Protein 7QV8 (pdb70)

Solvent-accessible surface area: 10923 Å² total; per-residue (Å²): 196,88,59,52,0,16,0,4,0,203,90,2,16,169,53,23,55,34,4,3,48,3,7,10,3,2,9,1,30,6,79,121,139,0,5,9,24,52,3,0,3,0,0,0,0,0,0,25,0,52,92,110,102,22,0,22,96,8,38,0,0,0,1,1,3,52,16,47,19,116,33,114,52,0,51,33,0,0,74,94,44,68,48,73,50,122,74,2,29,47,51,0,7,17,1,161,3,91,54,8,45,66,0,83,57,1,15,114,17,0,29,2,5,11,61,50,88,190,12,6,1,0,0,0,0,0,2,31,27,1,3,119,42,33,158,86,38,209,82,147,32,79,66,35,129,92,59,13,25,101,3,38,144,37,0,41,89,17,0,116,118,48,29,1,0,0,0,1,0,22,47,141,102,64,39,117,1,22,7,114,97,21,221,48,117,52,17,26,1,56,52,118,156,105,80,8,68,2,1,36,91,123,52,0,1,4,40,95,109,105,44,107,22,65,0,40,25,17,55,51,127,105,29,68,1,118,106,134,31,64,146

InterPro domains:
  IPR003593 AAA+ ATPase domain [SM00382] (155-343)
  IPR010995 DNA repair Rad51/transcription factor NusA, alpha-helical [SSF47794] (57-121)
  IPR011941 DNA recombination/repair protein Rad51 [TIGR02239] (61-376)
  IPR013632 Rad51-like, C-terminal [PF08423] (132-374)
  IPR016467 DNA recombination and repair protein, RecA-like [PIRSF005856] (59-375)
  IPR020587 DNA recombination and repair protein RecA, monomer-monomer interface [PS50163] (313-376)
  IPR020588 DNA recombination and repair protein RecA-like, ATP-binding domain [PS50162] (134-305)
  IPR027417 P-loop containing nucleoside triphosphate hydrolase [G3DSA:3.40.50.300] (133-376)
  IPR027417 P-loop containing nucleoside triphosphate hydrolase [SSF52540] (137-372)

Organism: Leishmania infantum (NCBI:txid5671)

Nearest PDB structures (foldseek):
  7qv8-assembly1_D  TM=1.045E+00  e=4.009E-03  Leishmania infantum
  7qv8-assembly1_A  TM=1.005E+00  e=4.933E-48  Leishmania infantum
  8uvw-assembly1_B  TM=9.446E-01  e=2.064E-32  Homo sapiens
  5nwl-assembly2_H  TM=9.364E-01  e=1.420E-32  Homo sapiens
  5nwl-assembly2_N  TM=9.372E-01  e=1.939E-32  Homo sapiens

Radius of gyration: 16.7 Å; Cα contacts (8 Å, |Δi|>4): 563; chains: 2; bounding box: 35×45×41 Å

Foldseek 3Di:
DKAAQDLAAPQQCVQVVLHFIFLAEEEEEEAPLLCLVLSVLLSQQSCCPDSVSSHVVAHEEEEAQPPPDDLVLNQLLCVVVVHDSVVSSVRYHYDHDQAQQVVVCVLVVVLVCCVVGPHAEYEAPELQSHQQADNVRPGGHPPSVVVSVVVVVSVSVSRNPSRHGYYHYDHNVYWYKYWADDPPQWIWIPTVVRIAIWHQDSSTIYHD/DWAFDPDADPVGHGDIGRVVVVD

Structure (mmCIF, N/CA/C/O backbone):
data_7QV8
#
_entry.id   7QV8
#
_cell.length_a   61.004
_cell.length_b   61.004
_cell.length_c   119.224
_cell.angle_alpha   90.000
_cell.angle_beta   90.000
_cell.angle_gamma   90.000
#
_symmetry.space_group_name_H-M   'P 41 21 2'
#
loop_
_entity.id
_entity.type
_entity.pdbx_description
1 polymer 'DNA repair protein RAD51 homolog'
2 polymer DNA_repair_protein_BRCA2_-_putative
3 non-polymer 'MAGNESIUM ION'
4 non-polymer "ADENOSINE-5'-DIPHOSPHATE"
5 water water
#
loop_
_atom_site.group_PDB
_atom_site.id
_atom_site.type_symbol
_atom_site.label_atom_id
_atom_site.label_alt_id
_atom_site.label_comp_id
_atom_site.label_asym_id
_atom_site.label_entity_id
_atom_site.label_seq_id
_atom_site.pdbx_PDB_ins_code
_atom_site.Cartn_x
_atom_site.Cartn_y
_atom_site.Cartn_z
_atom_site.occupancy
_atom_site.B_iso_or_equiv
_atom_site.auth_seq_id
_atom_site.auth_comp_id
_atom_site.auth_asym_id
_atom_site.auth_atom_id
_atom_site.pdbx_PDB_model_num
ATOM 1 N N . GLU A 1 3 ? 7.12637 17.93984 -2.52442 1.000 84.01135 134 GLU A N 1
ATOM 2 C CA . GLU A 1 3 ? 5.95609 18.82045 -2.26033 1.000 84.68879 134 GLU A CA 1
ATOM 3 C C . GLU A 1 3 ? 4.78723 18.37317 -3.14237 1.000 82.64358 134 GLU A C 1
ATOM 4 O O . GLU A 1 3 ? 3.63912 18.73578 -2.82734 1.000 83.24317 134 GLU A O 1
ATOM 10 N N . ILE A 1 4 ? 5.07546 17.63437 -4.21645 1.000 82.95000 135 ILE A N 1
ATOM 11 C CA . ILE A 1 4 ? 4.00260 17.18013 -5.15049 1.000 77.05642 135 ILE A CA 1
ATOM 12 C C . ILE A 1 4 ? 3.64106 15.73298 -4.80664 1.000 77.42536 135 ILE A C 1
ATOM 13 O O . ILE A 1 4 ? 4.53733 14.87127 -4.86873 1.000 75.86240 135 ILE A O 1
ATOM 18 N N . ILE A 1 5 ? 2.37714 15.48855 -4.45266 1.000 75.64325 136 ILE A N 1
ATOM 19 C CA . ILE A 1 5 ? 1.92457 14.11337 -4.08680 1.000 75.26968 136 ILE A CA 1
ATOM 20 C C . ILE A 1 5 ? 0.83270 13.68412 -5.07084 1.000 75.99335 136 ILE A C 1
ATOM 21 O O . ILE A 1 5 ? 0.18442 14.57398 -5.65675 1.000 77.03725 136 ILE A O 1
ATOM 26 N N . MET A 1 6 ? 0.64811 12.37308 -5.24798 1.000 77.21072 137 MET A N 1
ATOM 27 C CA . MET A 1 6 ? -0.35973 11.85986 -6.21303 1.000 72.24889 137 MET A CA 1
ATOM 28 C C . MET A 1 6 ? -1.55655 11.29841 -5.44108 1.000 67.80459 137 MET A C 1
ATOM 29 O O . MET A 1 6 ? -1.37224 10.31539 -4.69918 1.000 68.69665 137 MET A O 1
ATOM 34 N N . VAL A 1 7 ? -2.73374 11.90406 -5.61602 1.000 64.75142 138 VAL A N 1
ATOM 35 C CA . VAL A 1 7 ? -3.96160 11.44960 -4.89707 1.000 57.42622 138 VAL A CA 1
ATOM 36 C C . VAL A 1 7 ? -4.60224 10.31048 -5.69218 1.000 63.89476 138 VAL A C 1
ATOM 37 O O . VAL A 1 7 ? -5.00832 10.55247 -6.84516 1.000 63.31158 138 VAL A O 1
ATOM 41 N N . THR A 1 8 ? -4.68887 9.12039 -5.09230 1.000 59.28404 139 THR A N 1
ATOM 42 C CA . THR A 1 8 ? -5.30050 7.95227 -5.77642 1.000 63.61345 139 THR A CA 1
ATOM 43 C C . THR A 1 8 ? -6.67962 8.34189 -6.31138 1.000 68.47424 139 THR A C 1
ATOM 44 O O . THR A 1 8 ? -7.39186 9.08960 -5.61630 1.000 58.20164 139 THR A O 1
ATOM 48 N N . THR A 1 9 ? -7.03347 7.85290 -7.50143 1.000 56.96571 140 THR A N 1
ATOM 49 C CA . THR A 1 9 ? -8.37556 8.13054 -8.07040 1.000 55.92489 140 THR A CA 1
ATOM 50 C C . THR A 1 9 ? -9.34021 7.00920 -7.68651 1.000 64.22409 140 THR A C 1
ATOM 51 O O . THR A 1 9 ? -10.53224 7.12186 -8.02450 1.000 60.72883 140 THR A O 1
ATOM 55 N N . GLY A 1 10 ? -8.85088 5.98428 -6.98961 1.000 67.92912 141 GLY A N 1
ATOM 56 C CA . GLY A 1 10 ? -9.70553 4.84597 -6.60773 1.000 72.30375 141 GLY A CA 1
ATOM 57 C C . GLY A 1 10 ? -9.56317 3.70112 -7.59084 1.000 78.36010 141 GLY A C 1
ATOM 58 O O . GLY A 1 10 ? -10.12283 2.62291 -7.32495 1.000 81.79655 141 GLY A O 1
ATOM 59 N N . SER A 1 11 ? -8.85224 3.93845 -8.69882 1.000 76.07951 142 SER A N 1
ATOM 60 C CA . SER A 1 11 ? -8.62592 2.88963 -9.72593 1.000 82.46481 142 SER A CA 1
ATOM 61 C C . SER A 1 11 ? -7.12387 2.74312 -9.97894 1.000 81.75710 142 SER A C 1
ATOM 62 O O . SER A 1 11 ? -6.49818 3.73136 -10.40784 1.000 81.86745 142 SER A O 1
ATOM 65 N N . ARG A 1 12 ? -6.57450 1.55427 -9.72606 1.000 83.00748 143 ARG A N 1
ATOM 66 C CA . ARG A 1 12 ? -5.11543 1.32874 -9.89809 1.000 84.97838 143 ARG A CA 1
ATOM 67 C C . ARG A 1 12 ? -4.72452 1.63201 -11.34606 1.000 81.91610 143 ARG A C 1
ATOM 68 O O . ARG A 1 12 ? -3.71174 2.32635 -11.54799 1.000 81.81735 143 ARG A O 1
ATOM 76 N N . GLU A 1 13 ? -5.49336 1.12287 -12.30911 1.000 82.88566 144 GLU A N 1
ATOM 77 C CA . GLU A 1 13 ? -5.16143 1.32612 -13.74209 1.000 80.35910 144 GLU A CA 1
ATOM 78 C C . GLU A 1 13 ? -5.08690 2.82617 -14.02894 1.000 77.84199 144 GLU A C 1
ATOM 79 O O . GLU A 1 13 ? -4.08204 3.26755 -14.61689 1.000 74.88484 144 GLU A O 1
ATOM 85 N N . VAL A 1 14 ? -6.11313 3.57581 -13.61786 1.000 77.36788 145 VAL A N 1
ATOM 86 C CA . VAL A 1 14 ? -6.16059 5.03982 -13.90171 1.000 76.33445 145 VAL A CA 1
ATOM 87 C C . VAL A 1 14 ? -4.93480 5.69914 -13.26265 1.000 76.35041 145 VAL A C 1
ATOM 88 O O . VAL A 1 14 ? -4.26505 6.48442 -13.95357 1.000 77.28091 145 VAL A O 1
ATOM 92 N N . ASP A 1 15 ? -4.65370 5.37210 -11.99968 1.000 77.85809 146 ASP A N 1
ATOM 93 C CA . ASP A 1 15 ? -3.48988 5.96840 -11.29362 1.000 79.61382 146 ASP A CA 1
ATOM 94 C C . ASP A 1 15 ? -2.21277 5.60087 -12.05366 1.000 78.33918 146 ASP A C 1
ATOM 95 O O . ASP A 1 15 ? -1.34704 6.48116 -12.20757 1.000 81.36141 146 ASP A O 1
ATOM 100 N N . LYS A 1 16 ? -2.11238 4.35395 -12.51678 1.000 74.91631 147 LYS A N 1
ATOM 101 C CA . LYS A 1 16 ? -0.92024 3.90240 -13.27583 1.000 80.78285 147 LYS A CA 1
ATOM 102 C C . LYS A 1 16 ? -0.75452 4.79058 -14.51174 1.000 78.29740 147 LYS A C 1
ATOM 103 O O . LYS A 1 16 ? 0.37334 5.25796 -14.75569 1.000 75.71367 147 LYS A O 1
ATOM 109 N N . LEU A 1 17 ? -1.84459 5.01931 -15.24872 1.000 71.56886 148 LEU A N 1
ATOM 110 C CA . LEU A 1 17 ? -1.79487 5.91045 -16.43763 1.000 74.94510 148 LEU A CA 1
ATOM 111 C C . LEU A 1 17 ? -1.43731 7.32551 -15.98148 1.000 75.48451 148 LEU A C 1
ATOM 112 O O . LEU A 1 17 ? -0.69453 8.00582 -16.71042 1.000 76.58011 148 LEU A O 1
ATOM 117 N N . LEU A 1 18 ? -1.93844 7.73824 -14.81344 1.000 78.96597 149 LEU A N 1
ATOM 118 C CA . LEU A 1 18 ? -1.69887 9.12126 -14.31930 1.000 80.02940 149 LEU A CA 1
ATOM 119 C C . LEU A 1 18 ? -0.43188 9.15457 -13.46130 1.000 79.98586 149 LEU A C 1
ATOM 120 O O . LEU A 1 18 ? -0.19821 10.18158 -12.79420 1.000 81.17197 149 LEU A O 1
ATOM 125 N N . GLY A 1 19 ? 0.35146 8.07182 -13.47541 1.000 78.81353 150 GLY A N 1
ATOM 126 C CA . GLY A 1 19 ? 1.59647 8.01713 -12.68742 1.000 78.96593 150 GLY A CA 1
ATOM 127 C C . GLY A 1 19 ? 1.33840 8.24890 -11.21039 1.000 78.35067 150 GLY A C 1
ATOM 128 O O . GLY A 1 19 ? 2.03214 9.10006 -10.62031 1.000 73.33252 150 GLY A O 1
ATOM 129 N N . GLY A 1 20 ? 0.37663 7.52354 -10.63247 1.000 74.18284 151 GLY A N 1
ATOM 130 C CA . GLY A 1 20 ? 0.07659 7.65030 -9.19345 1.000 76.26088 151 GLY A CA 1
ATOM 131 C C . GLY A 1 20 ? -1.29560 8.25285 -8.94739 1.000 77.32184 151 GLY A C 1
ATOM 132 O O . GLY A 1 20 ? -1.92348 7.88155 -7.93743 1.000 71.74522 151 GLY A O 1
ATOM 133 N N . GLY A 1 21 ? -1.74488 9.14880 -9.83030 1.000 70.88821 152 GLY A N 1
ATOM 134 C CA . GLY A 1 21 ? -3.09206 9.73436 -9.69624 1.000 71.88360 152 GLY A CA 1
ATOM 135 C C . GLY A 1 21 ? -3.10453 11.22039 -10.00109 1.000 68.17731 152 GLY A C 1
ATOM 136 O O . GLY A 1 21 ? -2.40866 11.63470 -10.94605 1.000 75.94485 152 GLY A O 1
ATOM 137 N N . ILE A 1 22 ? -3.87977 11.99207 -9.23401 1.000 66.73699 153 ILE A N 1
ATOM 138 C CA . ILE A 1 22 ? -3.97123 13.46506 -9.45786 1.000 62.22584 153 ILE A CA 1
ATOM 139 C C . ILE A 1 22 ? -2.80244 14.13935 -8.73580 1.000 70.17310 153 ILE A C 1
ATOM 140 O O . ILE A 1 22 ? -2.66638 13.93527 -7.51582 1.000 70.42405 153 ILE A O 1
ATOM 145 N N . GLU A 1 23 ? -1.99569 14.90968 -9.46972 1.000 68.28618 154 GLU A N 1
ATOM 146 C CA . GLU A 1 23 ? -0.81290 15.58099 -8.86965 1.000 74.87063 154 GLU A CA 1
ATOM 147 C C . GLU A 1 23 ? -1.26229 16.82377 -8.09753 1.000 74.82439 154 GLU A C 1
ATOM 148 O O . GLU A 1 23 ? -2.27448 17.43149 -8.49246 1.000 75.12204 154 GLU A O 1
ATOM 154 N N . THR A 1 24 ? -0.53240 17.17889 -7.03649 1.000 66.58053 155 THR A N 1
ATOM 155 C CA . THR A 1 24 ? -0.86478 18.38871 -6.24037 1.000 67.86046 155 THR A CA 1
ATOM 156 C C . THR A 1 24 ? -0.02715 19.56702 -6.73825 1.000 66.15978 155 THR A C 1
ATOM 157 O O . THR A 1 24 ? 0.97493 19.31941 -7.43328 1.000 64.10924 155 THR A O 1
ATOM 161 N N . GLY A 1 25 ? -0.43053 20.79586 -6.40313 1.000 61.29647 156 GLY A N 1
ATOM 162 C CA . GLY A 1 25 ? 0.33509 21.99114 -6.80501 1.000 65.08606 156 GLY A CA 1
ATOM 163 C C . GLY A 1 25 ? 0.07197 22.37321 -8.24897 1.000 67.04189 156 GLY A C 1
ATOM 164 O O . GLY A 1 25 ? 0.70367 23.33345 -8.72687 1.000 65.40046 156 GLY A O 1
ATOM 165 N N . SER A 1 26 ? -0.83080 21.65199 -8.91904 1.000 63.22870 157 SER A N 1
ATOM 166 C CA . SER A 1 26 ? -1.12989 21.92304 -10.34901 1.000 70.42607 157 SER A CA 1
ATOM 167 C C . SER A 1 26 ? -2.63285 21.78760 -10.60502 1.000 65.41397 157 SER A C 1
ATOM 168 O O . SER A 1 26 ? -3.33467 21.24229 -9.73408 1.000 67.79738 157 SER A O 1
ATOM 171 N N . ILE A 1 27 ? -3.09599 22.26257 -11.76398 1.000 73.16407 158 ILE A N 1
ATOM 172 C CA . ILE A 1 27 ? -4.54197 22.16915 -12.11998 1.000 65.23885 158 ILE A CA 1
ATOM 173 C C . ILE A 1 27 ? -4.74760 21.00218 -13.08910 1.000 65.70716 158 ILE A C 1
ATOM 174 O O . ILE A 1 27 ? -4.10460 21.00049 -14.15510 1.000 75.68636 158 ILE A O 1
ATOM 179 N N . THR A 1 28 ? -5.60930 20.05088 -12.72120 1.000 59.47667 159 THR A N 1
ATOM 180 C CA . THR A 1 28 ? -5.92394 18.90487 -13.61131 1.000 65.86819 159 THR A CA 1
ATOM 181 C C . THR A 1 28 ? -7.33101 19.10848 -14.17829 1.000 67.18563 159 THR A C 1
ATOM 182 O O . THR A 1 28 ? -8.28900 19.09410 -13.38529 1.000 59.70916 159 THR A O 1
ATOM 186 N N . GLU A 1 29 ? -7.44407 19.29858 -15.49527 1.000 66.62575 160 GLU A N 1
ATOM 187 C CA . GLU A 1 29 ? -8.76616 19.57723 -16.11324 1.000 64.24086 160 GLU A CA 1
ATOM 188 C C . GLU A 1 29 ? -9.37875 18.27109 -16.62137 1.000 67.56130 160 GLU A C 1
ATOM 189 O O . GLU A 1 29 ? -8.72553 17.58837 -17.42944 1.000 71.77991 160 GLU A O 1
ATOM 195 N N . LEU A 1 30 ? -10.58364 17.94266 -16.15241 1.000 61.70276 161 LEU A N 1
ATOM 196 C CA . LEU A 1 30 ? -11.28526 16.72749 -16.63753 1.000 64.40439 161 LEU A CA 1
ATOM 197 C C . LEU A 1 30 ? -12.26039 17.14030 -17.74049 1.000 74.94657 161 LEU A C 1
ATOM 198 O O . LEU A 1 30 ? -13.19063 17.91197 -17.44741 1.000 71.57257 161 LEU A O 1
ATOM 203 N N . PHE A 1 31 ? -12.04024 16.64249 -18.95754 1.000 66.04296 162 PHE A N 1
ATOM 204 C CA . PHE A 1 31 ? -12.94734 16.95832 -20.08650 1.000 70.60905 162 PHE A CA 1
ATOM 205 C C . PHE A 1 31 ? -13.77495 15.71209 -20.40663 1.000 69.85541 162 PHE A C 1
ATOM 206 O O . PHE A 1 31 ? -13.19560 14.61928 -20.51974 1.000 68.58146 162 PHE A O 1
ATOM 214 N N . GLY A 1 32 ? -15.09300 15.87569 -20.51961 1.000 66.40017 163 GLY A N 1
ATOM 215 C CA . GLY A 1 32 ? -15.97464 14.72844 -20.80973 1.000 65.78167 163 GLY A CA 1
ATOM 216 C C . GLY A 1 32 ? -17.41677 15.15700 -20.98368 1.000 72.66733 163 GLY A C 1
ATOM 217 O O . GLY A 1 32 ? -17.79210 16.20383 -20.43258 1.000 71.51274 163 GLY A O 1
ATOM 218 N N . GLU A 1 33 ? -18.19853 14.37384 -21.73176 1.000 73.75746 164 GLU A N 1
ATOM 219 C CA . GLU A 1 33 ? -19.63263 14.69541 -21.94673 1.000 75.07472 164 GLU A CA 1
ATOM 220 C C . GLU A 1 33 ? -20.41153 14.37003 -20.66976 1.000 77.37278 164 GLU A C 1
ATOM 221 O O . GLU A 1 33 ? -19.77044 14.10713 -19.63579 1.000 79.31547 164 GLU A O 1
ATOM 227 N N . PHE A 1 34 ? -21.74253 14.38862 -20.74676 1.000 77.17617 165 PHE A N 1
ATOM 228 C CA . PHE A 1 34 ? -22.57345 14.14424 -19.54078 1.000 79.84198 165 PHE A CA 1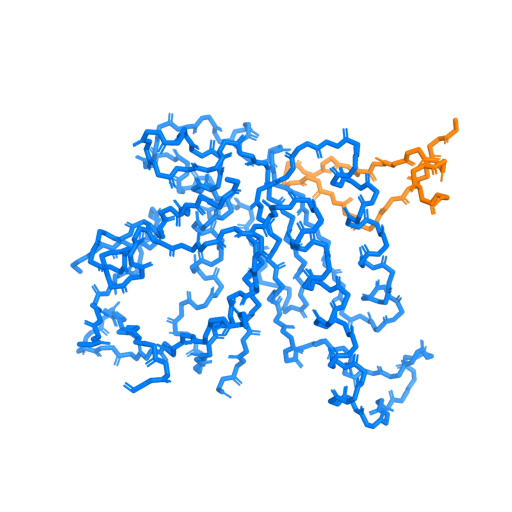
ATOM 229 C C . PHE A 1 34 ? -22.49899 12.66323 -19.15993 1.000 80.38580 165 PHE A C 1
ATOM 230 O O . PHE A 1 34 ? -22.39273 11.82135 -20.07002 1.000 76.72346 165 PHE A O 1
ATOM 238 N N . ARG A 1 35 ? -22.53990 12.36808 -17.85896 1.000 75.46185 166 ARG A N 1
ATOM 239 C CA . ARG A 1 35 ? -22.53245 10.95704 -17.38710 1.000 78.87123 166 ARG A CA 1
ATOM 240 C C . ARG A 1 35 ? -21.21024 10.27949 -17.76517 1.000 78.73768 166 ARG A C 1
ATOM 241 O O . ARG A 1 35 ? -21.22086 9.05051 -17.97030 1.000 82.48104 166 ARG A O 1
ATOM 249 N N . THR A 1 36 ? -20.11848 11.04684 -17.84110 1.000 78.23268 167 THR A N 1
ATOM 250 C CA . THR A 1 36 ? -18.78529 10.44729 -18.11616 1.000 76.90043 167 THR A CA 1
ATOM 251 C C . THR A 1 36 ? -18.10718 10.09536 -16.78819 1.000 81.42349 167 THR A C 1
ATOM 252 O O . THR A 1 36 ? -17.07896 9.39369 -16.82626 1.000 83.90740 167 THR A O 1
ATOM 256 N N . GLY A 1 37 ? -18.66333 10.56308 -15.66815 1.000 76.30320 168 GLY A N 1
ATOM 257 C CA . GLY A 1 37 ? -18.10422 10.23412 -14.34218 1.000 77.27464 168 GLY A CA 1
ATOM 258 C C . GLY A 1 37 ? -17.25858 11.35933 -13.77607 1.000 73.80212 168 GLY A C 1
ATOM 259 O O . GLY A 1 37 ? -16.53950 11.11245 -12.79209 1.000 78.46923 168 GLY A O 1
ATOM 260 N N . LYS A 1 38 ? -17.34095 12.55336 -14.37195 1.000 74.55816 169 LYS A N 1
ATOM 261 C CA . LYS A 1 38 ? -16.50931 13.69958 -13.91683 1.000 70.75851 169 LYS A CA 1
ATOM 262 C C . LYS A 1 38 ? -16.85441 14.03432 -12.45980 1.000 74.87603 169 LYS A C 1
ATOM 263 O O . LYS A 1 38 ? -15.92344 14.10453 -11.63579 1.000 69.03893 169 LYS A O 1
ATOM 269 N N . THR A 1 39 ? -18.14247 14.21989 -12.15878 1.000 74.76186 170 THR A N 1
ATOM 270 C CA . THR A 1 39 ? -18.57257 14.53461 -10.77274 1.000 66.79158 170 THR A CA 1
ATOM 271 C C . THR A 1 39 ? -18.24920 13.34762 -9.86486 1.000 72.37688 170 THR A C 1
ATOM 272 O O . THR A 1 39 ? -17.65327 13.56870 -8.79484 1.000 67.56405 170 THR A O 1
ATOM 276 N N . GLN A 1 40 ? -18.62782 12.14054 -10.29099 1.000 73.22703 171 GLN A N 1
ATOM 277 C CA . GLN A 1 40 ? -18.38144 10.92554 -9.47211 1.000 74.74593 171 GLN A CA 1
ATOM 278 C C . GLN A 1 40 ? -16.88541 10.82998 -9.16412 1.000 72.56759 171 GLN A C 1
ATOM 279 O O . GLN A 1 40 ? -16.53930 10.47897 -8.02216 1.000 67.76897 171 GLN A O 1
ATOM 285 N N . LEU A 1 41 ? -16.03751 11.14334 -10.14809 1.000 67.60891 172 LEU A N 1
ATOM 286 C CA . LEU A 1 41 ? -14.57350 11.12678 -9.90109 1.000 67.67155 172 LEU A CA 1
ATOM 287 C C . LEU A 1 41 ? -14.25182 12.15777 -8.81599 1.000 69.37393 172 LEU A C 1
ATOM 288 O O . LEU A 1 41 ? -13.50072 11.81891 -7.88202 1.000 63.04447 172 LEU A O 1
ATOM 293 N N . CYS A 1 42 ? -14.81020 13.36561 -8.93686 1.000 63.29684 173 CYS A N 1
ATOM 294 C CA . CYS A 1 42 ? -14.50353 14.42860 -7.94576 1.000 59.74675 173 CYS A CA 1
ATOM 295 C C . CYS A 1 42 ? -14.91038 13.94733 -6.55181 1.000 64.77121 173 CYS A C 1
ATOM 296 O O . CYS A 1 42 ? -14.11744 14.12149 -5.61079 1.000 65.34152 173 CYS A O 1
ATOM 299 N N . HIS A 1 43 ? -16.10220 13.35995 -6.43186 1.000 63.22345 174 HIS A N 1
ATOM 300 C CA . HIS A 1 43 ? -16.59705 12.87366 -5.11691 1.000 59.61201 174 HIS A CA 1
ATOM 301 C C . HIS A 1 43 ? -15.60173 11.86691 -4.53102 1.000 63.90239 174 HIS A C 1
ATOM 302 O O . HIS A 1 43 ? -15.25177 12.00690 -3.34500 1.000 72.62654 174 HIS A O 1
ATOM 309 N N . THR A 1 44 ? -15.15543 10.90413 -5.34211 1.000 57.50240 175 THR A N 1
ATOM 310 C CA . THR A 1 44 ? -14.17911 9.88639 -4.87122 1.000 61.98116 175 THR A CA 1
ATOM 311 C C . THR A 1 44 ? -12.90133 10.58875 -4.40415 1.000 65.05013 175 THR A C 1
ATOM 312 O O . THR A 1 44 ? -12.39822 10.23280 -3.32218 1.000 67.86598 175 THR A O 1
ATOM 316 N N . LEU A 1 45 ? -12.40563 11.55298 -5.18605 1.000 60.19434 176 LEU A N 1
ATOM 317 C CA . LEU A 1 45 ? -11.13885 12.25234 -4.84398 1.000 58.61786 176 LEU A CA 1
ATOM 318 C C . LEU A 1 45 ? -11.30209 13.02016 -3.52590 1.000 63.19454 176 LEU A C 1
ATOM 319 O O . LEU A 1 45 ? -10.32111 13.08239 -2.75990 1.000 57.73498 176 LEU A O 1
ATOM 324 N N . CYS A 1 46 ? -12.48926 13.57476 -3.27385 1.000 59.72146 177 CYS A N 1
ATOM 325 C CA . CYS A 1 46 ? -12.72052 14.38057 -2.04476 1.000 57.76858 177 CYS A CA 1
ATOM 326 C C . CYS A 1 46 ? -12.48224 13.51552 -0.80285 1.000 65.39634 177 CYS A C 1
ATOM 327 O O . CYS A 1 46 ? -12.20942 14.08849 0.26821 1.000 56.38339 177 CYS A O 1
ATOM 330 N N . VAL A 1 47 ? -12.58783 12.19150 -0.94499 1.000 64.00023 178 VAL A N 1
ATOM 331 C CA . VAL A 1 47 ? -12.33154 11.26646 0.19792 1.000 64.13853 178 VAL A CA 1
ATOM 332 C C . VAL A 1 47 ? -10.88938 10.76292 0.11287 1.000 65.85820 178 VAL A C 1
ATOM 333 O O . VAL A 1 47 ? -10.22636 10.69202 1.16386 1.000 69.03276 178 VAL A O 1
ATOM 337 N N . THR A 1 48 ? -10.41928 10.44219 -1.09716 1.000 56.57828 179 THR A N 1
ATOM 338 C CA . THR A 1 48 ? -9.05010 9.88164 -1.27022 1.000 61.93819 179 THR A CA 1
ATOM 339 C C . THR A 1 48 ? -8.00342 10.90392 -0.80812 1.000 59.93356 179 THR A C 1
ATOM 340 O O . THR A 1 48 ? -6.94629 10.47720 -0.31316 1.000 59.60043 179 THR A O 1
ATOM 344 N N . CYS A 1 49 ? -8.29183 12.19685 -0.97399 1.000 60.49870 180 CYS A N 1
ATOM 345 C CA . CYS A 1 49 ? -7.34316 13.26010 -0.55288 1.000 58.82888 180 CYS A CA 1
ATOM 346 C C . CYS A 1 49 ? -7.11013 13.15502 0.95611 1.000 59.25660 180 CYS A C 1
ATOM 347 O O . CYS A 1 49 ? -6.04527 13.60531 1.42015 1.000 56.90338 180 CYS A O 1
ATOM 350 N N . GLN A 1 50 ? -8.07095 12.58065 1.68405 1.000 60.35744 181 GLN A N 1
ATOM 351 C CA . GLN A 1 50 ? -7.96092 12.48253 3.16304 1.000 61.10747 181 GLN A CA 1
ATOM 352 C C . GLN A 1 50 ? -7.20751 11.20373 3.53691 1.000 65.62613 181 GLN A C 1
ATOM 353 O O . GLN A 1 50 ? -6.79848 11.08574 4.70590 1.000 66.72109 181 GLN A O 1
ATOM 359 N N . LEU A 1 51 ? -7.02723 10.29089 2.57882 1.000 64.03983 182 LEU A N 1
ATOM 360 C CA . LEU A 1 51 ? -6.36382 8.99106 2.86769 1.000 64.56414 182 LEU A CA 1
ATOM 361 C C . LEU A 1 51 ? -4.89689 9.22349 3.23671 1.000 67.59715 182 LEU A C 1
ATOM 362 O O . LEU A 1 51 ? -4.34322 10.26870 2.84481 1.000 63.17472 182 LEU A O 1
ATOM 367 N N . PRO A 1 52 ? -4.24960 8.30161 3.98062 1.000 71.77490 183 PRO A N 1
ATOM 368 C CA . PRO A 1 52 ? -2.82764 8.42603 4.30663 1.000 69.18367 183 PRO A CA 1
ATOM 369 C C . PRO A 1 52 ? -1.96962 8.33843 3.03762 1.000 73.74873 183 PRO A C 1
ATOM 370 O O . PRO A 1 52 ? -2.35840 7.64240 2.12155 1.000 77.77756 183 PRO A O 1
ATOM 374 N N . ILE A 1 53 ? -0.83484 9.04178 3.01769 1.000 73.33669 184 ILE A N 1
ATOM 375 C CA . ILE A 1 53 ? 0.06417 9.03319 1.82669 1.000 77.33453 184 ILE A CA 1
ATOM 376 C C . ILE A 1 53 ? 0.31562 7.58231 1.40754 1.000 80.99797 184 ILE A C 1
ATOM 377 O O . ILE A 1 53 ? 0.17171 7.28438 0.20751 1.000 77.70735 184 ILE A O 1
ATOM 382 N N . SER A 1 54 ? 0.68189 6.72233 2.36045 1.000 76.18709 185 SER A N 1
ATOM 383 C CA . SER A 1 54 ? 0.91934 5.28643 2.06031 1.000 80.46834 185 SER A CA 1
ATOM 384 C C . SER A 1 54 ? -0.23449 4.73215 1.22525 1.000 78.91737 185 SER A C 1
ATOM 385 O O . SER A 1 54 ? 0.02977 3.91333 0.32617 1.000 86.29135 185 SER A O 1
ATOM 388 N N . GLN A 1 55 ? -1.46562 5.16174 1.51430 1.000 78.58501 186 GLN A N 1
ATOM 389 C CA . GLN A 1 55 ? -2.65546 4.63944 0.78924 1.000 77.55474 186 GLN A CA 1
ATOM 390 C C . GLN A 1 55 ? -2.89872 5.47949 -0.46767 1.000 72.21679 186 GLN A C 1
ATOM 391 O O . GLN A 1 55 ? -3.92665 5.25323 -1.13069 1.000 77.67740 186 GLN A O 1
ATOM 397 N N . GLY A 1 56 ? -1.98701 6.40381 -0.78158 1.000 69.94380 187 GLY A N 1
ATOM 398 C CA . GLY A 1 56 ? -2.11427 7.21789 -2.00550 1.000 71.15647 187 GLY A CA 1
ATOM 399 C C . GLY A 1 56 ? -2.92166 8.48161 -1.77137 1.000 66.74288 187 GLY A C 1
ATOM 400 O O . GLY A 1 56 ? -3.42484 9.04655 -2.75731 1.000 61.77314 187 GLY A O 1
ATOM 401 N N . GLY A 1 57 ? -3.05879 8.89544 -0.51032 1.000 66.83843 188 GLY A N 1
ATOM 402 C CA . GLY A 1 57 ? -3.80918 10.12217 -0.18720 1.000 54.63368 188 GLY A CA 1
ATOM 403 C C . GLY A 1 57 ? -2.87854 11.28244 0.11092 1.000 57.74396 188 GLY A C 1
ATOM 404 O O . GLY A 1 57 ? -1.66247 11.04681 0.22689 1.000 64.26896 188 GLY A O 1
ATOM 405 N N . ALA A 1 58 ? -3.42592 12.49425 0.22104 1.000 54.31928 189 ALA A N 1
ATOM 406 C CA . ALA A 1 58 ? -2.60429 13.67348 0.57516 1.000 57.35261 189 ALA A CA 1
ATOM 407 C C . ALA A 1 58 ? -2.80339 13.99326 2.05819 1.000 61.02692 189 ALA A C 1
ATOM 408 O O . ALA A 1 58 ? -2.23871 14.99939 2.52629 1.000 59.61594 189 ALA A O 1
ATOM 410 N N . GLU A 1 59 ? -3.58713 13.16895 2.75911 1.000 56.26390 190 GLU A N 1
ATOM 411 C CA . GLU A 1 59 ? -3.82520 13.37572 4.21213 1.000 65.86985 190 GLU A CA 1
ATOM 412 C C . GLU A 1 59 ? -4.29765 14.81455 4.44227 1.000 67.73309 190 GLU A C 1
ATOM 413 O O . GLU A 1 59 ? -3.84384 15.43260 5.42334 1.000 57.84259 190 GLU A O 1
ATOM 419 N N . GLY A 1 60 ? -5.17181 15.31937 3.56833 1.000 56.43685 191 GLY A N 1
ATOM 420 C CA . GLY A 1 60 ? -5.65724 16.70620 3.69447 1.000 53.64543 191 GLY A CA 1
ATOM 421 C C . GLY A 1 60 ? -7.15127 16.80476 3.45548 1.000 56.90718 191 GLY A C 1
ATOM 422 O O . GLY A 1 60 ? -7.74996 15.79461 3.03838 1.000 62.74909 191 GLY A O 1
ATOM 423 N N . MET A 1 61 ? -7.73164 17.98155 3.70560 1.000 53.67891 192 MET A N 1
ATOM 424 C CA . MET A 1 61 ? -9.19170 18.17111 3.52462 1.000 54.28903 192 MET A CA 1
ATOM 425 C C . MET A 1 61 ? -9.49779 18.46816 2.05565 1.000 58.50663 192 MET A C 1
ATOM 426 O O . MET A 1 61 ? -8.54482 18.55554 1.25965 1.000 53.85608 192 MET A O 1
ATOM 431 N N . ALA A 1 62 ? -10.78185 18.62679 1.72766 1.000 53.82712 193 ALA A N 1
ATOM 432 C CA . ALA A 1 62 ? -11.18392 18.87281 0.32569 1.000 58.31803 193 ALA A CA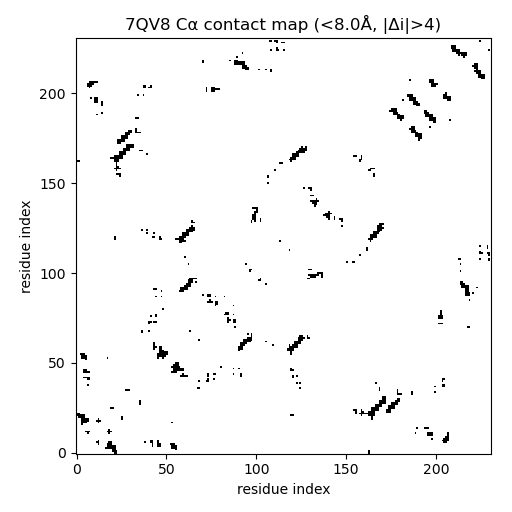 1
ATOM 433 C C . ALA A 1 62 ? -12.08831 20.10453 0.24881 1.000 58.40385 193 ALA A C 1
ATOM 434 O O . ALA A 1 62 ? -12.95536 20.25517 1.12583 1.000 57.07280 193 ALA A O 1
ATOM 436 N N . LEU A 1 63 ? -11.87958 20.94970 -0.76410 1.000 58.33286 194 LEU A N 1
ATOM 437 C CA . LEU A 1 63 ? -12.74595 22.14045 -0.96698 1.000 59.49826 194 LEU A CA 1
ATOM 438 C C . LEU A 1 63 ? -13.55888 21.92232 -2.24500 1.000 61.72052 194 LEU A C 1
ATOM 439 O O . LEU A 1 63 ? -12.95288 21.92562 -3.33300 1.000 61.81975 194 LEU A O 1
ATOM 444 N N . TYR A 1 64 ? -14.87282 21.72590 -2.11602 1.000 57.02349 195 TYR A N 1
ATOM 445 C CA . TYR A 1 64 ? -15.72173 21.42075 -3.29605 1.000 58.59182 195 TYR A CA 1
ATOM 446 C C . TYR A 1 64 ? -16.51611 22.65654 -3.71893 1.000 65.52529 195 TYR A C 1
ATOM 447 O O . TYR A 1 64 ? -17.41624 23.07319 -2.96988 1.000 68.73383 195 TYR A O 1
ATOM 456 N N . ILE A 1 65 ? -16.19529 23.21676 -4.88387 1.000 57.20894 196 ILE A N 1
ATOM 457 C CA . ILE A 1 65 ? -16.98265 24.36457 -5.41475 1.000 53.98953 196 ILE A CA 1
ATOM 458 C C . ILE A 1 65 ? -18.02947 23.79434 -6.37381 1.000 60.79130 196 ILE A C 1
ATOM 459 O O . ILE A 1 65 ? -17.65035 23.40157 -7.49285 1.000 64.85934 196 ILE A O 1
ATOM 464 N N . ASP A 1 66 ? -19.29245 23.73690 -5.94581 1.000 57.45085 197 ASP A N 1
ATOM 465 C CA . ASP A 1 66 ? -20.35726 23.12865 -6.78787 1.000 66.74188 197 ASP A CA 1
ATOM 466 C C . ASP A 1 66 ? -21.08061 24.22550 -7.57876 1.000 67.66439 197 ASP A C 1
ATOM 467 O O . ASP A 1 66 ? -21.74287 25.06823 -6.94568 1.000 66.08463 197 ASP A O 1
ATOM 472 N N . THR A 1 67 ? -20.96960 24.19467 -8.90977 1.000 66.88738 198 THR A N 1
ATOM 473 C CA . THR A 1 67 ? -21.67991 25.18254 -9.76967 1.000 67.80443 198 THR A CA 1
ATOM 474 C C . THR A 1 67 ? -22.79869 24.46426 -10.52774 1.000 64.82392 198 THR A C 1
ATOM 475 O O . THR A 1 67 ? -23.61190 25.15607 -11.16767 1.000 70.89596 198 THR A O 1
ATOM 479 N N . GLU A 1 68 ? -22.83227 23.13024 -10.45687 1.000 72.36769 199 GLU A N 1
ATOM 480 C CA . GLU A 1 68 ? -23.87602 22.33699 -11.15695 1.000 69.85463 199 GLU A CA 1
ATOM 481 C C . GLU A 1 68 ? -24.95188 21.91055 -10.15599 1.000 75.28429 199 GLU A C 1
ATOM 482 O O . GLU A 1 68 ? -25.98972 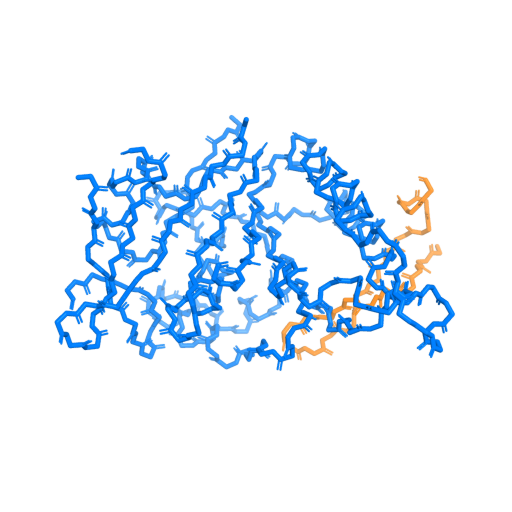21.38627 -10.59905 1.000 76.50636 199 GLU A O 1
ATOM 488 N N . GLY A 1 69 ? -24.70795 22.11849 -8.85897 1.000 75.29454 200 GLY A N 1
ATOM 489 C CA . GLY A 1 69 ? -25.65981 21.67309 -7.82202 1.000 76.10310 200 GLY A CA 1
ATOM 490 C C . GLY A 1 69 ? -25.79033 20.16105 -7.79517 1.000 77.59826 200 GLY A C 1
ATOM 491 O O . GLY A 1 69 ? -26.91118 19.67467 -7.56722 1.000 83.19002 200 GLY A O 1
ATOM 492 N N . THR A 1 70 ? -24.68511 19.44542 -8.02124 1.000 76.51974 201 THR A N 1
ATOM 493 C CA . THR A 1 70 ? -24.72964 17.95941 -8.07839 1.000 76.38967 201 THR A CA 1
ATOM 494 C C . THR A 1 70 ? -23.88045 17.35756 -6.95446 1.000 74.66270 201 THR A C 1
ATOM 495 O O . THR A 1 70 ? -23.62407 16.14065 -7.00458 1.000 76.87071 201 THR A O 1
ATOM 499 N N . PHE A 1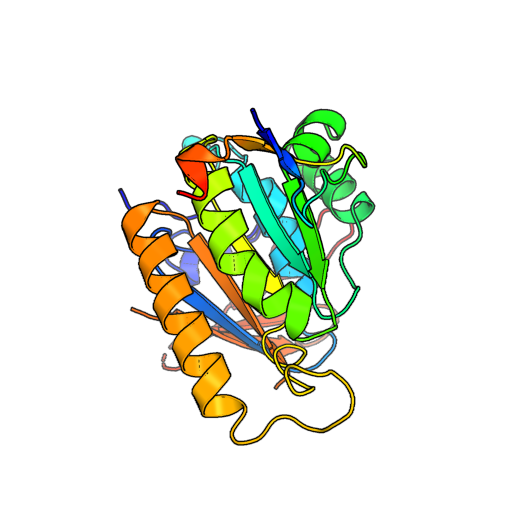 71 ? -23.46471 18.17559 -5.98237 1.000 75.33680 202 PHE A N 1
ATOM 500 C CA . PHE A 1 71 ? -22.68455 17.65472 -4.83043 1.000 70.53031 202 PHE A CA 1
ATOM 501 C C . PHE A 1 71 ? -23.62332 16.92833 -3.86450 1.000 68.94726 202 PHE A C 1
ATOM 502 O O . PHE A 1 71 ? -24.56152 17.56498 -3.34843 1.000 71.17195 202 PHE A O 1
ATOM 510 N N . ARG A 1 72 ? -23.37291 15.63838 -3.62963 1.000 68.93699 203 ARG A N 1
ATOM 511 C CA . ARG A 1 72 ? -24.23066 14.83602 -2.71871 1.000 71.30125 203 ARG A CA 1
ATOM 512 C C . ARG A 1 72 ? -23.34847 14.24019 -1.61977 1.000 69.17223 203 ARG A C 1
ATOM 513 O O . ARG A 1 72 ? -22.60617 13.28445 -1.91087 1.000 69.28858 203 ARG A O 1
ATOM 521 N N . PRO A 1 73 ? -23.40463 14.75404 -0.37172 1.000 70.59239 204 PRO A N 1
ATOM 522 C CA . PRO A 1 73 ? -22.52448 14.28121 0.69823 1.000 69.58226 204 PRO A CA 1
ATOM 523 C C . PRO A 1 73 ? -22.65101 12.77215 0.94808 1.000 72.49801 204 PRO A C 1
ATOM 524 O O . PRO A 1 73 ? -21.70082 12.17540 1.42102 1.000 74.27071 204 PRO A O 1
ATOM 528 N N . GLU A 1 74 ? -23.80683 12.19582 0.62102 1.000 64.49969 205 GLU A N 1
ATOM 529 C CA . GLU A 1 74 ? -24.04938 10.75172 0.87588 1.000 70.28780 205 GLU A CA 1
ATOM 530 C C . GLU A 1 74 ? -23.03711 9.90411 0.09679 1.000 74.92193 205 GLU A C 1
ATOM 531 O O . GLU A 1 74 ? -22.58379 8.87920 0.64269 1.000 77.28940 205 GLU A O 1
ATOM 537 N N . ARG A 1 75 ? -22.70824 10.31234 -1.13217 1.000 75.17781 206 ARG A N 1
ATOM 538 C CA . ARG A 1 75 ? -21.73100 9.55873 -1.96124 1.000 74.75528 206 ARG A CA 1
ATOM 539 C C . ARG A 1 75 ? -20.39698 9.49107 -1.21325 1.000 74.00900 206 ARG A C 1
ATOM 540 O O . ARG A 1 75 ? -19.76964 8.41527 -1.22136 1.000 79.04705 206 ARG A O 1
ATOM 548 N N . LEU A 1 76 ? -19.98833 10.60014 -0.59114 1.000 68.53545 207 LEU A N 1
ATOM 549 C CA . LEU A 1 76 ? -18.70634 10.63447 0.15586 1.000 74.50091 207 LEU A CA 1
ATOM 550 C C . LEU A 1 76 ? -18.74900 9.55834 1.24275 1.000 68.45511 207 LEU A C 1
ATOM 551 O O . LEU A 1 76 ? -17.72978 8.86864 1.43468 1.000 69.18188 207 LEU A O 1
ATOM 556 N N . VAL A 1 77 ? -19.89495 9.38792 1.89074 1.000 69.99737 208 VAL A N 1
ATOM 557 C CA . VAL A 1 77 ? -20.04763 8.38476 2.93364 1.000 75.93091 208 VAL A CA 1
ATOM 558 C C . VAL A 1 77 ? -19.77719 6.97490 2.41549 1.000 76.91920 208 VAL A C 1
ATOM 559 O O . VAL A 1 77 ? -19.07394 6.19506 3.05241 1.000 79.13423 208 VAL A O 1
ATOM 563 N N . ALA A 1 78 ? -20.33309 6.65384 1.25446 1.000 77.79932 209 ALA A N 1
ATOM 564 C CA . ALA A 1 78 ? -20.14668 5.33196 0.67133 1.000 77.67844 209 ALA A CA 1
ATOM 565 C C . ALA A 1 78 ? -18.67860 5.07845 0.36530 1.000 78.06498 209 ALA A C 1
ATOM 566 O O . ALA A 1 78 ? -18.16425 3.98959 0.60619 1.000 80.01496 209 ALA A O 1
ATOM 568 N N . VAL A 1 79 ? -18.00391 6.09372 -0.16160 1.000 75.38081 210 VAL A N 1
ATOM 569 C CA . VAL A 1 79 ? -16.58788 5.98719 -0.48461 1.000 72.05596 210 VAL A CA 1
ATOM 570 C C . VAL A 1 79 ? -15.75681 5.76633 0.77237 1.000 78.68744 210 VAL A C 1
ATOM 571 O O . VAL A 1 79 ? -14.80257 4.99363 0.76929 1.000 78.63004 210 VAL A O 1
ATOM 575 N N . ALA A 1 80 ? -16.13602 6.45010 1.84544 1.000 73.17527 211 ALA A N 1
ATOM 576 C CA . ALA A 1 80 ? -15.43799 6.33519 3.11643 1.000 78.68768 211 ALA A CA 1
ATOM 577 C C . ALA A 1 80 ? -15.49754 4.90712 3.63428 1.000 80.57664 211 ALA A C 1
ATOM 578 O O . ALA A 1 80 ? -14.53438 4.40137 4.20323 1.000 80.91954 211 ALA A O 1
ATOM 580 N N . ALA A 1 81 ? -16.63433 4.25279 3.41722 1.000 81.17039 212 ALA A N 1
ATOM 581 C CA . ALA A 1 81 ? -16.82890 2.88168 3.87008 1.000 83.63438 212 ALA A CA 1
ATOM 582 C C . ALA A 1 81 ? -15.83961 1.94106 3.19598 1.000 80.12846 212 ALA A C 1
ATOM 583 O O . ALA A 1 81 ? -15.28933 1.04617 3.83189 1.000 78.10776 212 ALA A O 1
ATOM 585 N N . ARG A 1 82 ? -15.60568 2.15826 1.90800 1.000 79.77626 213 ARG A N 1
ATOM 586 C CA . ARG A 1 82 ? -14.67042 1.33963 1.14692 1.000 74.24543 213 ARG A CA 1
ATOM 587 C C . ARG A 1 82 ? -13.25446 1.46402 1.68693 1.000 74.89552 213 ARG A C 1
ATOM 588 O O . ARG A 1 82 ? -12.51415 0.48625 1.73983 1.000 74.08223 213 ARG A O 1
ATOM 596 N N . TYR A 1 83 ? -12.88284 2.67610 2.08005 1.000 72.85962 214 TYR A N 1
ATOM 597 C CA . TYR A 1 83 ? -11.54993 2.95546 2.59608 1.000 71.18445 214 TYR A CA 1
ATOM 598 C C . TYR A 1 83 ? -11.43789 2.83335 4.11407 1.000 78.60200 214 TYR A C 1
ATOM 599 O O . TYR A 1 83 ? -10.40299 3.15061 4.69210 1.000 80.68461 214 TYR A O 1
ATOM 608 N N . GLY A 1 84 ? -12.50374 2.36895 4.75702 1.000 76.00803 215 GLY A N 1
ATOM 609 C CA . GLY A 1 84 ? -12.49769 2.20780 6.19901 1.000 75.78715 215 GLY A CA 1
ATOM 610 C C . GLY A 1 84 ? -12.23209 3.48281 6.97314 1.000 77.56212 215 GLY A C 1
ATOM 611 O O . GLY A 1 84 ? -11.45509 3.49896 7.92314 1.000 78.02225 215 GLY A O 1
ATOM 612 N N . LEU A 1 85 ? -12.86443 4.56465 6.54025 1.000 76.12700 216 LEU A N 1
ATOM 613 C CA . LEU A 1 85 ? -12.71883 5.85563 7.19138 1.000 74.35880 216 LEU A CA 1
ATOM 614 C C . LEU A 1 85 ? -14.05297 6.29616 7.77642 1.000 76.58790 216 LEU A C 1
ATOM 615 O O . LEU A 1 85 ? -15.09192 6.12689 7.14440 1.000 79.76681 216 LEU A O 1
ATOM 620 N N . ASP A 1 86 ? -14.02314 6.82204 8.99647 1.000 66.73222 217 ASP A N 1
ATOM 621 C CA . ASP A 1 86 ? -15.22729 7.30860 9.65952 1.000 71.06102 217 ASP A CA 1
ATOM 622 C C . ASP A 1 86 ? -15.91561 8.31847 8.74863 1.000 66.24094 217 ASP A C 1
ATOM 623 O O . ASP A 1 86 ? -15.33093 9.33869 8.40173 1.000 68.90153 217 ASP A O 1
ATOM 628 N N . PRO A 1 87 ? -17.16552 8.03412 8.36060 1.000 71.02753 218 PRO A N 1
ATOM 629 C CA . PRO A 1 87 ? -17.91478 8.88498 7.43869 1.000 72.15870 218 PRO A CA 1
ATOM 630 C C . PRO A 1 87 ? -18.10122 10.28086 8.04683 1.000 68.28150 218 PRO A C 1
ATOM 631 O O . PRO A 1 87 ? -17.99353 11.25296 7.32692 1.000 68.02468 218 PRO A O 1
ATOM 635 N N . GLU A 1 88 ? -18.36024 10.33965 9.35383 1.000 72.61058 219 GLU A N 1
ATOM 636 C CA . GLU A 1 88 ? -18.55365 11.64752 10.03096 1.000 70.59857 219 GLU A CA 1
ATOM 637 C C . GLU A 1 88 ? -17.32092 12.51793 9.78305 1.000 62.98539 219 GLU A C 1
ATOM 638 O O . GLU A 1 88 ? -17.49329 13.68591 9.38417 1.000 71.94846 219 GLU A O 1
ATOM 644 N N . ASP A 1 89 ? -16.12675 11.95628 9.98999 1.000 64.82503 220 ASP A N 1
ATOM 645 C CA . ASP A 1 89 ? -14.87299 12.73369 9.81307 1.000 68.01972 220 ASP A CA 1
ATOM 646 C C . ASP A 1 89 ? -14.74013 13.16988 8.35012 1.000 63.67258 220 ASP A C 1
ATOM 647 O O . ASP A 1 89 ? -14.43150 14.35200 8.11823 1.000 62.56861 220 ASP A O 1
ATOM 652 N N . VAL A 1 90 ? -14.97484 12.25190 7.40902 1.000 68.36242 221 VAL A N 1
ATOM 653 C CA . VAL A 1 90 ? -14.78695 12.58511 5.96506 1.000 64.10243 221 VAL A CA 1
ATOM 654 C C . VAL A 1 90 ? -15.76230 13.70784 5.59517 1.000 58.08764 221 VAL A C 1
ATOM 655 O O . VAL A 1 90 ? -15.36158 14.60904 4.83626 1.000 66.11453 221 VAL A O 1
ATOM 659 N N . LEU A 1 91 ? -16.98528 13.65540 6.12817 1.000 66.81035 222 LEU A N 1
ATOM 660 C CA . LEU A 1 91 ? -17.99761 14.70511 5.83627 1.000 68.53642 222 LEU A CA 1
ATOM 661 C C . LEU A 1 91 ? -17.53003 16.02820 6.44841 1.000 66.50518 222 LEU A C 1
ATOM 662 O O . LEU A 1 91 ? -17.75636 17.08019 5.82551 1.000 64.87520 222 LEU A O 1
ATOM 667 N N . ALA A 1 92 ? -16.90101 15.96428 7.62340 1.000 58.65595 223 ALA A N 1
ATOM 668 C CA . ALA A 1 92 ? -16.41539 17.19336 8.29352 1.000 58.99542 223 ALA A CA 1
ATOM 669 C C . ALA A 1 92 ? -15.12754 17.67483 7.62057 1.000 58.95731 223 ALA A C 1
ATOM 670 O O . ALA A 1 92 ? -14.77491 18.85393 7.80369 1.000 67.457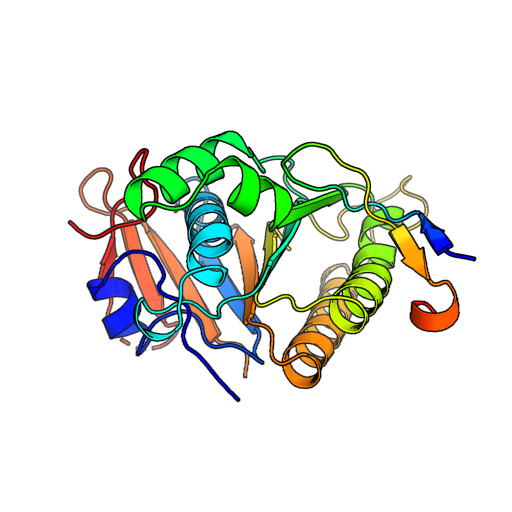02 223 ALA A O 1
ATOM 672 N N . ASN A 1 93 ? -14.45727 16.79912 6.87048 1.000 52.26861 224 ASN A N 1
ATOM 673 C CA . ASN A 1 93 ? -13.16038 17.16059 6.24052 1.000 61.11195 224 ASN A CA 1
ATOM 674 C C . ASN A 1 93 ? -13.38854 17.65066 4.80657 1.000 52.78201 224 ASN A C 1
ATOM 675 O O . ASN A 1 93 ? -12.39462 17.91705 4.11059 1.000 57.65170 224 ASN A O 1
ATOM 680 N N . VAL A 1 94 ? -14.65157 17.76231 4.38658 1.000 52.20473 225 VAL A N 1
ATOM 681 C CA . VAL A 1 94 ? -14.96973 18.25435 3.01263 1.000 53.85157 225 VAL A CA 1
ATOM 682 C C . VAL A 1 94 ? -15.81413 19.52407 3.12076 1.000 53.33046 225 VAL A C 1
ATOM 683 O O . VAL A 1 94 ? -16.94910 19.43867 3.62775 1.000 62.64099 225 VAL A O 1
ATOM 687 N N . ALA A 1 95 ? -15.27148 20.65529 2.66987 1.000 53.68737 226 ALA A N 1
ATOM 688 C CA . ALA A 1 95 ? -16.03788 21.92105 2.67500 1.000 55.64607 226 ALA A CA 1
ATOM 689 C C . ALA A 1 95 ? -16.60495 22.15901 1.27702 1.000 59.20274 226 ALA A C 1
ATOM 690 O O . ALA A 1 95 ? -15.86489 21.94834 0.30000 1.000 54.97618 226 ALA A O 1
ATOM 692 N N . CYS A 1 96 ? -17.86809 22.57863 1.18507 1.000 62.08950 227 CYS A N 1
ATOM 693 C CA . CYS A 1 96 ? -18.50614 22.75056 -0.14691 1.000 69.19434 227 CYS A CA 1
ATOM 694 C C . CYS A 1 96 ? -19.25356 24.08333 -0.21578 1.000 69.64755 227 CYS A C 1
ATOM 695 O O . CYS A 1 96 ? -19.88867 24.45503 0.78926 1.000 63.54063 227 CYS A O 1
ATOM 698 N N . ALA A 1 97 ? -19.17277 24.76847 -1.35971 1.000 61.83219 228 ALA A N 1
ATOM 699 C CA . ALA A 1 97 ? -19.92417 26.02826 -1.55258 1.000 64.34903 228 ALA A CA 1
ATOM 700 C C . ALA A 1 97 ? -20.71914 25.92414 -2.85759 1.000 71.21921 228 ALA A C 1
ATOM 701 O O . ALA A 1 97 ? -20.08710 25.81345 -3.92560 1.000 73.75162 228 ALA A O 1
ATOM 703 N N . ARG A 1 98 ? -22.05014 25.94171 -2.76659 1.000 69.24738 229 ARG A N 1
ATOM 704 C CA . ARG A 1 98 ? -22.90210 25.79257 -3.97460 1.000 70.33956 229 ARG A CA 1
ATOM 705 C C . ARG A 1 98 ? -23.18754 27.18453 -4.54446 1.000 76.91013 229 ARG A C 1
ATOM 706 O O . ARG A 1 98 ? -24.12974 27.83519 -4.05840 1.000 80.21698 229 ARG A O 1
ATOM 714 N N . ALA A 1 99 ? -22.39867 27.61988 -5.53142 1.000 69.91474 230 ALA A N 1
ATOM 715 C CA . ALA A 1 99 ? -22.56610 28.97589 -6.10228 1.000 64.54098 230 ALA A CA 1
ATOM 716 C C . ALA A 1 99 ? -22.96207 28.87691 -7.57729 1.000 74.24194 230 ALA A C 1
ATOM 717 O O . ALA A 1 99 ? -22.17389 28.31724 -8.36335 1.000 68.88699 230 ALA A O 1
ATOM 719 N N . PHE A 1 100 ? -24.13523 29.40358 -7.93324 1.000 70.15881 231 PHE A N 1
ATOM 720 C CA . PHE A 1 100 ? -24.57823 29.40258 -9.35024 1.000 79.28358 231 PHE A CA 1
ATOM 721 C C . PHE A 1 100 ? -24.45568 30.82368 -9.90809 1.000 76.15399 231 PHE A C 1
ATOM 722 O O . PHE A 1 100 ? -24.20573 30.97688 -11.11708 1.000 76.06601 231 PHE A O 1
ATOM 730 N N . ASN A 1 101 ? -24.62399 31.82654 -9.04199 1.000 79.98287 232 ASN A N 1
ATOM 731 C CA . ASN A 1 101 ? -24.51144 33.24262 -9.47885 1.000 78.80503 232 ASN A CA 1
ATOM 732 C C . ASN A 1 101 ? -23.03356 33.62909 -9.57081 1.000 77.43540 232 ASN A C 1
ATOM 733 O O . ASN A 1 101 ? -22.24240 33.12626 -8.75486 1.000 77.88369 232 ASN A O 1
ATOM 738 N N . THR A 1 102 ? -22.68984 34.50229 -10.51972 1.000 75.43709 233 THR A N 1
ATOM 739 C CA . THR A 1 102 ? -21.28198 34.95175 -10.69168 1.000 71.06260 233 THR A CA 1
ATOM 740 C C . THR A 1 102 ? -20.82921 35.71377 -9.44460 1.000 74.73354 233 THR A C 1
ATOM 741 O O . THR A 1 102 ? -19.65217 35.56810 -9.06562 1.000 73.48486 233 THR A O 1
ATOM 745 N N . ASP A 1 103 ? -21.72945 36.48143 -8.82653 1.000 72.51687 234 ASP A N 1
ATOM 746 C CA . ASP A 1 103 ? -21.36571 37.29542 -7.63644 1.000 78.17166 234 ASP A CA 1
ATOM 747 C C . ASP A 1 103 ? -20.68243 36.40053 -6.59753 1.000 71.41051 234 ASP A C 1
ATOM 748 O O . ASP A 1 103 ? -19.56954 36.74683 -6.16250 1.000 70.73802 234 ASP A O 1
ATOM 753 N N . HIS A 1 104 ? -21.33208 35.29929 -6.21665 1.000 72.82529 235 HIS A N 1
ATOM 754 C CA . HIS A 1 104 ? -20.75679 34.38536 -5.19674 1.000 76.70394 235 HIS A CA 1
ATOM 755 C C . HIS A 1 104 ? -19.52458 33.68581 -5.77681 1.000 73.04860 235 HIS A C 1
ATOM 756 O O . HIS A 1 104 ? -18.49955 33.61906 -5.07182 1.000 69.18718 235 HIS A O 1
ATOM 763 N N . GLN A 1 105 ? -19.63142 33.19390 -7.01486 1.000 72.72368 236 GLN A N 1
ATOM 764 C CA . GLN A 1 105 ? -18.50320 32.47932 -7.66593 1.000 62.09432 236 GLN A CA 1
ATOM 765 C C . GLN A 1 105 ? -17.25548 33.36471 -7.64784 1.000 59.05075 236 GLN A C 1
ATOM 766 O O . GLN A 1 105 ? -16.14730 32.80905 -7.54790 1.000 62.66482 236 GLN A O 1
ATOM 772 N N . GLN A 1 106 ? -17.43089 34.68566 -7.73171 1.000 61.12315 237 GLN A N 1
ATOM 773 C CA . GLN A 1 106 ? -16.26018 35.60204 -7.81062 1.000 70.33500 237 GLN A CA 1
ATOM 774 C C . GLN A 1 106 ? -15.56121 35.69212 -6.45061 1.000 74.83494 237 GLN A C 1
ATOM 775 O O . GLN A 1 106 ? -14.37432 36.06349 -6.43157 1.000 75.59391 237 GLN A O 1
ATOM 781 N N . GLN A 1 107 ? -16.26510 35.36679 -5.36464 1.000 71.88043 238 GLN A N 1
ATOM 782 C CA . GLN A 1 107 ? -15.68215 35.52584 -4.00463 1.000 75.88092 238 GLN A CA 1
ATOM 783 C C . GLN A 1 107 ? -15.08573 34.19797 -3.53076 1.000 72.89467 238 GLN A C 1
ATOM 784 O O . GLN A 1 107 ? -14.24374 34.22915 -2.61276 1.000 73.39045 238 GLN A O 1
ATOM 790 N N . LEU A 1 108 ? -15.49639 33.08291 -4.13487 1.000 75.22811 239 LEU A N 1
ATOM 791 C CA . LEU A 1 108 ? -15.03697 31.74600 -3.66801 1.000 75.92292 239 LEU A CA 1
ATOM 792 C C . LEU A 1 108 ? -13.50595 31.68548 -3.60302 1.000 74.13981 239 LEU A C 1
ATOM 793 O O . LEU A 1 108 ? -12.98879 31.20554 -2.57906 1.000 75.31849 239 LEU A O 1
ATOM 798 N N . LEU A 1 109 ? -12.81409 32.12880 -4.65397 1.000 70.74250 240 LEU A N 1
ATOM 799 C CA . LEU A 1 109 ? -11.33005 32.01827 -4.68898 1.000 70.63183 240 LEU A CA 1
ATOM 800 C C . LEU A 1 109 ? -10.73525 32.66233 -3.43492 1.000 72.41435 240 LEU A C 1
ATOM 801 O O . LEU A 1 109 ? -9.87905 32.02253 -2.79298 1.000 72.05018 240 LEU A O 1
ATOM 806 N N . LEU A 1 110 ? -11.17563 33.87716 -3.10180 1.000 72.90561 241 LEU A N 1
ATOM 807 C CA . LEU A 1 110 ? -10.62386 34.61321 -1.93472 1.000 69.90483 241 LEU A CA 1
ATOM 808 C C . LEU A 1 110 ? -10.86660 33.77801 -0.67981 1.000 73.21982 241 LEU A C 1
ATOM 809 O O . LEU A 1 110 ? -9.91054 33.58123 0.09917 1.000 70.93642 241 LEU A O 1
ATOM 814 N N . GLN A 1 111 ? -12.10145 33.29960 -0.49785 1.000 72.15330 242 GLN A N 1
ATOM 815 C CA . GLN A 1 111 ? -12.45020 32.48937 0.69806 1.000 67.28660 242 GLN A CA 1
ATOM 816 C C . GLN A 1 111 ? -11.57880 31.23165 0.72694 1.000 69.75381 242 GLN A C 1
ATOM 817 O O . GLN A 1 111 ? -11.06669 30.89770 1.80990 1.000 69.90856 242 GLN A O 1
ATOM 823 N N . ALA A 1 112 ? -11.43559 30.56081 -0.41713 1.000 65.68152 243 ALA A N 1
ATOM 824 C CA . ALA A 1 112 ? -10.63720 29.31506 -0.48226 1.000 67.01332 243 ALA A CA 1
ATOM 825 C C . ALA A 1 112 ? -9.22928 29.57745 0.05877 1.000 66.76515 243 ALA A C 1
ATOM 826 O O . ALA A 1 112 ? -8.74903 28.76452 0.86969 1.000 66.51722 243 ALA A O 1
ATOM 828 N N . SER A 1 113 ? -8.60363 30.67569 -0.37012 1.000 65.38095 244 SER A N 1
ATOM 829 C CA . SER A 1 113 ? -7.21572 30.98608 0.06191 1.000 64.66262 244 SER A CA 1
ATOM 830 C C . SER A 1 113 ? -7.16376 31.11294 1.58592 1.000 68.04465 244 SER A C 1
ATOM 831 O O . SER A 1 113 ? -6.25957 30.51417 2.19386 1.000 70.05937 244 SER A O 1
ATOM 834 N N . ALA A 1 114 ? -8.10799 31.85459 2.17100 1.000 64.80005 245 ALA A N 1
ATOM 835 C CA . ALA A 1 114 ? -8.12406 32.05944 3.63702 1.000 71.33407 245 ALA A CA 1
ATOM 836 C C . ALA A 1 114 ? -8.29863 30.71231 4.33988 1.000 67.98083 245 ALA A C 1
ATOM 837 O O . ALA A 1 114 ? -7.56855 30.45444 5.31286 1.000 73.37832 245 ALA A O 1
ATOM 839 N N . MET A 1 115 ? -9.23238 29.89007 3.85580 1.000 67.78098 246 MET A N 1
ATOM 840 C CA . MET A 1 115 ? -9.48596 28.56592 4.47467 1.000 68.27041 246 MET A CA 1
ATOM 841 C C . MET A 1 115 ? -8.21869 27.71233 4.36758 1.000 68.82084 246 MET A C 1
ATOM 842 O O . MET A 1 115 ? -7.86449 27.05634 5.36251 1.000 70.93970 246 MET A O 1
ATOM 847 N N . MET A 1 116 ? -7.55770 27.73866 3.20658 1.000 67.64318 247 MET A N 1
ATOM 848 C CA . MET A 1 116 ? -6.32845 26.92606 2.98950 1.000 70.73000 247 MET A CA 1
ATOM 849 C C . MET A 1 116 ? -5.18662 27.48234 3.84355 1.000 68.06402 247 MET A C 1
ATOM 850 O O . MET A 1 116 ? -4.31537 26.69257 4.24847 1.000 69.74203 247 MET A O 1
ATOM 855 N N . ALA A 1 117 ? -5.18603 28.79231 4.08869 1.000 66.32398 248 ALA A N 1
ATOM 856 C CA . ALA A 1 117 ? -4.15922 29.40355 4.96075 1.000 67.87039 248 ALA A CA 1
ATOM 857 C C . ALA A 1 117 ? -4.42010 29.00032 6.41471 1.000 72.40367 248 ALA A C 1
ATOM 858 O O . ALA A 1 117 ? -3.43903 28.77655 7.14868 1.000 72.21282 248 ALA A O 1
ATOM 860 N N . GLU A 1 118 ? -5.69307 28.90988 6.80970 1.000 69.13917 249 GLU A N 1
ATOM 861 C CA . GLU A 1 118 ? -6.03597 28.59963 8.22467 1.000 70.98639 249 GLU A CA 1
ATOM 862 C C . GLU A 1 118 ? -5.94450 27.09063 8.47751 1.000 71.40552 249 GLU A C 1
ATOM 863 O O . GLU A 1 118 ? -5.44438 26.71068 9.55248 1.000 74.58069 249 GLU A O 1
ATOM 869 N N . ASN A 1 119 ? -6.40524 26.26958 7.53143 1.000 70.74128 250 ASN A N 1
ATOM 870 C CA . ASN A 1 119 ? -6.42178 24.79555 7.74428 1.000 69.81609 250 ASN A CA 1
ATOM 871 C C . ASN A 1 119 ? -5.74956 24.08888 6.56321 1.000 70.20032 250 ASN A C 1
ATOM 872 O O . ASN A 1 119 ? -5.60376 24.72404 5.50528 1.000 69.77314 250 ASN A O 1
ATOM 877 N N . ARG A 1 120 ? -5.38016 22.81698 6.73708 1.000 67.06322 251 ARG A N 1
ATOM 878 C CA . ARG A 1 120 ? -4.64692 22.07832 5.67601 1.000 66.27809 251 ARG A CA 1
ATOM 879 C C . ARG A 1 120 ? -5.62272 21.42011 4.69794 1.000 62.49972 251 ARG A C 1
ATOM 880 O O . ARG A 1 120 ? -6.29341 20.44986 5.09584 1.000 56.68224 251 ARG A O 1
ATOM 888 N N . PHE A 1 121 ? -5.69488 21.93121 3.46799 1.000 62.70445 252 PHE A N 1
ATOM 889 C CA . PHE A 1 121 ? -6.53768 21.28905 2.42593 1.000 57.58152 252 PHE A CA 1
ATOM 890 C C . PHE A 1 121 ? -5.60646 20.58045 1.43886 1.000 64.28087 252 PHE A C 1
ATOM 891 O O . PHE A 1 121 ? -4.43258 20.98282 1.33890 1.000 63.52957 252 PHE A O 1
ATO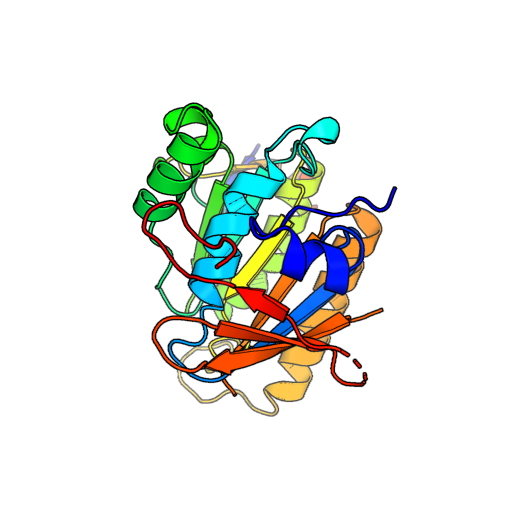M 899 N N . ALA A 1 122 ? -6.10714 19.55536 0.74575 1.000 63.19982 253 ALA A N 1
ATOM 900 C CA . ALA A 1 122 ? -5.25190 18.78372 -0.18632 1.000 61.52807 253 ALA A CA 1
ATOM 901 C C . ALA A 1 122 ? -5.83891 18.81468 -1.60032 1.000 61.20268 253 ALA A C 1
ATOM 902 O O . ALA A 1 122 ? -5.09681 18.49301 -2.54835 1.000 56.37917 253 ALA A O 1
ATOM 904 N N . LEU A 1 123 ? -7.11502 19.18529 -1.73928 1.000 57.76023 254 LEU A N 1
ATOM 905 C CA . LEU A 1 123 ? -7.76101 19.13723 -3.07729 1.000 62.95986 254 LEU A CA 1
ATOM 906 C C . LEU A 1 123 ? -8.81735 20.23591 -3.21418 1.000 63.65898 254 LEU A C 1
ATOM 907 O O . LEU A 1 123 ? -9.58342 20.43657 -2.25315 1.000 56.17156 254 LEU A O 1
ATOM 912 N N . ILE A 1 124 ? -8.84957 20.91501 -4.36411 1.000 57.98958 255 ILE A N 1
ATOM 913 C CA . ILE A 1 124 ? -9.91289 21.92771 -4.63000 1.000 57.57081 255 ILE A CA 1
ATOM 914 C C . ILE A 1 124 ? -10.67174 21.46760 -5.87605 1.000 61.27460 255 ILE A C 1
ATOM 915 O O . ILE A 1 124 ? -10.04972 21.40690 -6.95306 1.000 56.57545 255 ILE A O 1
ATOM 920 N N . VAL A 1 125 ? -11.95764 21.14218 -5.72908 1.000 61.77699 256 VAL A N 1
ATOM 921 C CA . VAL A 1 125 ? -12.75648 20.62804 -6.87913 1.000 52.94594 256 VAL A CA 1
ATOM 922 C C . VAL A 1 125 ? -13.62084 21.76383 -7.43402 1.000 61.91363 256 VAL A C 1
ATOM 923 O O . VAL A 1 125 ? -14.32204 22.41253 -6.63495 1.000 54.93197 256 VAL A O 1
ATOM 927 N N . VAL A 1 126 ? -13.64089 21.93496 -8.75900 1.000 56.37270 257 VAL A N 1
ATOM 928 C CA . VAL A 1 126 ? -14.53821 22.95474 -9.37790 1.000 55.07553 257 VAL A CA 1
ATOM 929 C C . VAL A 1 126 ? -15.44199 22.25656 -10.40197 1.000 58.99827 257 VAL A C 1
ATOM 930 O O . VAL A 1 126 ? -15.03096 22.15980 -11.57298 1.000 66.26702 257 VAL A O 1
ATOM 934 N N . ASP A 1 127 ? -16.61384 21.77615 -9.97401 1.000 55.88685 258 ASP A N 1
ATOM 935 C CA . ASP A 1 127 ? -17.58165 21.15494 -10.92108 1.000 66.29015 258 ASP A CA 1
ATOM 936 C C . ASP A 1 127 ? -18.81493 22.05456 -11.03698 1.000 68.14013 258 ASP A C 1
ATOM 937 O O . ASP A 1 127 ? -19.59395 22.11522 -10.06598 1.000 66.00262 258 ASP A O 1
ATOM 942 N N . SER A 1 128 ? -18.97914 22.72063 -12.18292 1.000 68.47539 259 SER A N 1
ATOM 943 C CA . SER A 1 128 ? -18.00711 22.63004 -13.30393 1.000 66.25674 259 SER A CA 1
ATOM 944 C C . SER A 1 128 ? -17.61855 24.03421 -13.76679 1.000 64.68671 259 SER A C 1
ATOM 945 O O . SER A 1 128 ? -18.34385 24.98695 -13.42769 1.000 64.06305 259 SER A O 1
ATOM 948 N N . ALA A 1 129 ? -16.52159 24.15463 -14.51977 1.000 63.62804 260 ALA A N 1
ATOM 949 C CA . ALA A 1 129 ? -16.15401 25.47381 -15.08164 1.000 66.01546 260 ALA A CA 1
ATOM 950 C C . ALA A 1 129 ? -17.21914 25.90457 -16.09460 1.000 64.22831 260 ALA A C 1
ATOM 951 O O . ALA A 1 129 ? -17.39352 27.12154 -16.28747 1.000 69.91316 260 ALA A O 1
ATOM 953 N N . THR A 1 130 ? -17.89884 24.93642 -16.71269 1.000 61.01707 261 THR A N 1
ATOM 954 C CA . THR A 1 130 ? -18.92694 25.25020 -17.74266 1.000 68.82590 261 THR A CA 1
ATOM 955 C C . THR A 1 130 ? -20.05619 26.06279 -17.10558 1.000 69.07918 261 THR A C 1
ATOM 956 O O . THR A 1 130 ? -20.54648 26.99370 -17.76448 1.000 70.84212 261 THR A O 1
ATOM 960 N N . ALA A 1 131 ? -20.43809 25.73354 -15.86961 1.000 70.11600 262 ALA A N 1
ATOM 961 C CA . ALA A 1 131 ? -21.56031 26.43412 -15.20154 1.000 67.41218 262 ALA A CA 1
ATOM 962 C C . ALA A 1 131 ? -21.03869 27.67021 -14.46342 1.000 66.77305 262 ALA A C 1
ATOM 963 O O . ALA A 1 131 ? -21.80988 28.25589 -13.68036 1.000 66.77855 262 ALA A O 1
ATOM 965 N N . LEU A 1 132 ? -19.78381 28.05263 -14.71138 1.000 66.64399 263 LEU A N 1
ATOM 966 C CA . LEU A 1 132 ? -19.17817 29.20175 -13.98726 1.000 59.83002 263 LEU A CA 1
ATOM 967 C C . LEU A 1 132 ? -19.25357 30.46181 -14.85714 1.000 70.08469 263 LEU A C 1
ATOM 968 O O . LEU A 1 132 ? -19.09053 30.33599 -16.08615 1.000 63.35771 263 LEU A O 1
ATOM 973 N N . TYR A 1 133 ? -19.50593 31.62267 -14.24502 1.000 64.37339 264 TYR A N 1
ATOM 974 C CA . TYR A 1 133 ? -19.51634 32.91074 -14.99189 1.000 66.79883 264 TYR A CA 1
ATOM 975 C C . TYR A 1 133 ? -20.53433 32.86754 -16.13589 1.000 68.59764 264 TYR A C 1
ATOM 976 O O . TYR A 1 133 ? -20.26051 33.45273 -17.19783 1.000 70.47889 264 TYR A O 1
ATOM 985 N N . ARG A 1 134 ? -21.67812 32.21816 -15.91696 1.000 70.56532 265 ARG A N 1
ATOM 986 C CA . ARG A 1 134 ? -22.73611 32.17693 -16.96096 1.000 69.98546 265 ARG A CA 1
ATOM 987 C C . ARG A 1 134 ? -23.43054 33.54072 -17.03082 1.000 72.82982 265 ARG A C 1
ATOM 988 O O . ARG A 1 134 ? -23.73568 33.98774 -18.15178 1.000 78.36538 265 ARG A O 1
ATOM 996 N N . THR A 1 135 ? -23.65874 34.17853 -15.87976 1.000 74.12748 266 THR A N 1
ATOM 997 C CA . THR A 1 135 ? -24.27515 35.49734 -15.86962 1.000 72.48735 266 THR A CA 1
ATOM 998 C C . THR A 1 135 ? -23.26148 36.55162 -15.51352 1.000 64.78142 266 THR A C 1
ATOM 999 O O . THR A 1 135 ? -22.18038 36.23791 -15.05555 1.000 66.86535 266 THR A O 1
ATOM 1003 N N . ASP A 1 136 ? -23.59988 37.81354 -15.74839 1.000 66.25198 267 ASP A N 1
ATOM 1004 C CA . ASP A 1 136 ? -22.69622 38.89579 -15.39528 1.000 69.48734 267 ASP A CA 1
ATOM 1005 C C . ASP A 1 136 ? -22.80532 39.24160 -13.91225 1.000 73.59900 267 ASP A C 1
ATOM 1006 O O . ASP A 1 136 ? -23.68017 38.74426 -13.22030 1.000 68.25110 267 ASP A O 1
ATOM 1011 N N . TYR A 1 137 ? -21.94661 40.13882 -13.44116 1.000 70.54267 268 TYR A N 1
ATOM 1012 C CA . TYR A 1 137 ? -21.87570 40.45270 -12.01812 1.000 77.59094 268 TYR A CA 1
ATOM 1013 C C . TYR A 1 137 ? -23.19883 40.85122 -11.40108 1.000 79.30379 268 TYR A C 1
ATOM 1014 O O . TYR A 1 137 ? -23.48171 40.46602 -10.28412 1.000 70.84366 268 TYR A O 1
ATOM 1023 N N . SER A 1 138 ? -24.00507 41.61604 -12.11601 1.000 72.89972 269 SER A N 1
ATOM 1024 C CA . SER A 1 138 ? -25.31619 41.99158 -11.62897 1.000 78.72930 269 SER A CA 1
ATOM 1025 C C . SER A 1 138 ? -26.20380 40.76229 -11.46209 1.000 77.76753 269 SER A C 1
ATOM 1026 O O . SER A 1 138 ? -26.96377 40.65595 -10.51510 1.000 72.27259 269 SER A O 1
ATOM 1029 N N . GLY A 1 139 ? -26.10651 39.83741 -12.40518 1.000 75.09191 270 GLY A N 1
ATOM 1030 C CA . GLY A 1 139 ? -26.89513 38.62317 -12.41531 1.000 77.04165 270 GLY A CA 1
ATOM 1031 C C . GLY A 1 139 ? -28.07717 38.75289 -13.35029 1.000 77.14109 270 GLY A C 1
ATOM 1032 O O . GLY A 1 139 ? -28.69586 37.76573 -13.71439 1.000 80.03879 270 GLY A O 1
ATOM 1033 N N . ARG A 1 140 ? -28.38456 39.98283 -13.73017 1.000 71.73483 271 ARG A N 1
ATOM 1034 C CA . ARG A 1 140 ? -29.45465 40.27259 -14.66814 1.000 79.60610 271 ARG A CA 1
ATOM 1035 C C . ARG A 1 140 ? -29.21850 39.80781 -16.11318 1.000 81.52330 271 ARG A C 1
ATOM 1036 O O . ARG A 1 140 ? -30.14437 39.36459 -16.77823 1.000 80.02067 271 ARG A O 1
ATOM 1044 N N . ASN A 1 141 ? -27.98454 39.93125 -16.59417 1.000 77.53514 272 ASN A N 1
ATOM 1045 C CA . ASN A 1 141 ? -27.66543 39.58149 -17.97921 1.000 84.21371 272 ASN A CA 1
ATOM 1046 C C . ASN A 1 141 ? -26.56111 38.55486 -18.21031 1.000 81.81425 272 ASN A C 1
ATOM 1047 O O . ASN A 1 141 ? -25.96495 38.04095 -17.28037 1.000 75.94720 272 ASN A O 1
ATOM 1052 N N . GLU A 1 142 ? -26.31902 38.25906 -19.48434 1.000 77.73093 273 GLU A N 1
ATOM 1053 C CA . GLU A 1 142 ? -25.27873 37.33443 -19.90144 1.000 71.72583 273 GLU A CA 1
ATOM 1054 C C . GLU A 1 142 ? -23.94294 37.99583 -19.66737 1.000 70.92246 273 GLU A C 1
ATOM 1055 O O . GLU A 1 142 ? -23.82332 39.19987 -19.77425 1.000 64.79101 273 GLU A O 1
ATOM 1061 N N . LEU A 1 143 ? -22.92869 37.20911 -19.35845 1.000 72.10332 274 LEU A N 1
ATOM 1062 C CA . LEU A 1 143 ? -21.62187 37.76850 -19.11140 1.000 68.29667 274 LEU A CA 1
ATOM 1063 C C . LEU A 1 143 ? -20.83490 37.87187 -20.39639 1.000 64.08413 274 LEU A C 1
ATOM 1064 O O . LEU A 1 143 ? -20.71760 36.90999 -21.13248 1.000 65.21058 274 LEU A O 1
ATOM 1069 N N . ALA A 1 144 ? -20.30727 39.05307 -20.67327 1.000 65.09292 275 ALA A N 1
ATOM 1070 C CA . ALA A 1 144 ? -19.51334 39.27144 -21.87025 1.000 60.18129 275 ALA A CA 1
ATOM 1071 C C . ALA A 1 144 ? -18.12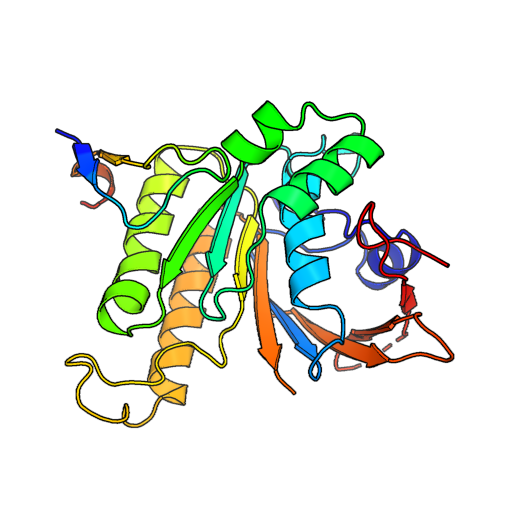415 38.66886 -21.75731 1.000 62.74184 275 ALA A C 1
ATOM 1072 O O . ALA A 1 144 ? -17.48619 38.79596 -20.72730 1.000 60.29628 275 ALA A O 1
ATOM 1074 N N . ALA A 1 145 ? -17.66795 38.03311 -22.83037 1.000 64.86397 276 ALA A N 1
ATOM 1075 C CA . ALA A 1 145 ? -16.34276 37.41754 -22.90644 1.000 63.25274 276 ALA A CA 1
ATOM 1076 C C . ALA A 1 145 ? -16.06145 36.44151 -21.78353 1.000 60.88318 276 ALA A C 1
ATOM 1077 O O . ALA A 1 145 ? -15.00646 36.47978 -21.18353 1.000 55.78699 276 ALA A O 1
ATOM 1079 N N . ARG A 1 146 ? -17.03418 35.57218 -21.49462 1.000 64.27617 277 ARG A N 1
ATOM 1080 C CA . ARG A 1 146 ? -16.89988 34.62210 -20.35372 1.000 59.70481 277 ARG A CA 1
ATOM 1081 C C . ARG A 1 146 ? -15.52767 33.94454 -20.36579 1.000 62.88615 277 ARG A C 1
ATOM 1082 O O . ARG A 1 146 ? -14.90964 33.86662 -19.28979 1.000 57.01519 277 ARG A O 1
ATOM 1090 N N . GLN A 1 147 ? -15.07352 33.46780 -21.52783 1.000 58.56693 278 GLN A N 1
ATOM 1091 C CA . GLN A 1 147 ? -13.79728 32.70520 -21.55791 1.000 57.55112 278 GLN A CA 1
ATOM 1092 C C . GLN A 1 147 ? -12.66254 33.54249 -20.95883 1.000 56.23643 278 GLN A C 1
ATOM 1093 O O . GLN A 1 147 ? -11.75435 32.94372 -20.37089 1.000 62.12159 278 GLN A O 1
ATOM 1099 N N . MET A 1 148 ? -12.64795 34.85252 -21.20770 1.000 53.84634 279 MET A N 1
ATOM 1100 C CA . MET A 1 148 ? -11.58622 35.72080 -20.63761 1.000 50.65577 279 MET A CA 1
ATOM 1101 C C . MET A 1 148 ? -11.68722 35.72261 -19.10761 1.000 59.88731 279 MET A C 1
ATOM 1102 O O . MET A 1 148 ? -10.64918 35.57087 -18.45363 1.000 54.31227 279 MET A O 1
ATOM 1107 N N . HIS A 1 149 ? -12.89827 35.86618 -18.56759 1.000 51.30814 280 HIS A N 1
ATOM 1108 C CA . HIS A 1 149 ? -13.09026 35.85497 -17.09360 1.000 61.59503 280 HIS A CA 1
ATOM 1109 C C . HIS A 1 149 ? -12.69883 34.48304 -16.53373 1.000 58.49826 280 HIS A C 1
ATOM 1110 O O . HIS A 1 149 ? -11.99282 34.44515 -15.50974 1.000 63.62661 280 HIS A O 1
ATOM 1117 N N . LEU A 1 150 ? -13.14950 33.40796 -17.18084 1.000 62.53065 281 LEU A N 1
ATOM 1118 C CA . LEU A 1 150 ? -12.84107 32.03601 -16.69998 1.000 57.38415 281 LEU A CA 1
ATOM 1119 C C . LEU A 1 150 ? -11.32301 31.84448 -16.69100 1.000 59.27529 281 LEU A C 1
ATOM 1120 O O . LEU A 1 150 ? -10.81181 31.23255 -15.73506 1.000 69.83044 281 LEU A O 1
ATOM 1125 N N . GLY A 1 151 ? -10.63617 32.35480 -17.71595 1.000 64.75776 282 GLY A N 1
ATOM 1126 C CA . GLY A 1 151 ? -9.17512 32.19527 -17.80097 1.000 67.04844 282 GLY A CA 1
ATOM 1127 C C . GLY A 1 151 ? -8.49130 32.78436 -16.58591 1.000 64.31424 282 GLY A C 1
ATOM 1128 O O . GLY A 1 151 ? -7.59609 32.11959 -16.03398 1.000 70.09430 282 GLY A O 1
ATOM 1129 N N . LYS A 1 152 ? -8.91267 33.98019 -16.17279 1.000 59.19909 283 LYS A N 1
ATOM 1130 C CA . LYS A 1 152 ? -8.31888 34.64025 -14.98172 1.000 68.62687 283 LYS A CA 1
ATOM 1131 C C . LYS A 1 152 ? -8.61361 33.79104 -13.73981 1.000 70.61499 283 LYS A C 1
ATOM 1132 O O . LYS A 1 152 ? -7.71257 33.66023 -12.89082 1.000 73.80615 283 LYS A O 1
ATOM 1138 N N . PHE A 1 153 ? -9.82744 33.24265 -13.64786 1.000 62.74142 284 PHE A N 1
ATOM 1139 C CA . PHE A 1 153 ? -10.20217 32.37741 -12.49995 1.000 69.11205 284 PHE A CA 1
ATOM 1140 C C . PHE A 1 153 ? -9.20781 31.21771 -12.40507 1.000 69.67724 284 PHE A C 1
ATOM 1141 O O . PHE A 1 153 ? -8.67873 30.96677 -11.30709 1.000 68.43594 284 PHE A O 1
ATOM 1149 N N . LEU A 1 154 ? -8.96559 30.53790 -13.52914 1.000 66.40009 285 LEU A N 1
ATOM 1150 C CA . LEU A 1 154 ? -8.04323 29.37319 -13.53725 1.000 69.09577 285 LEU A CA 1
ATOM 1151 C C . LEU A 1 154 ? -6.63037 29.83660 -13.16221 1.000 69.71957 285 LEU A C 1
ATOM 1152 O O . LEU A 1 154 ? -5.94214 29.09874 -12.43828 1.000 67.77997 285 LEU A O 1
ATOM 1157 N N . ARG A 1 155 ? -6.22174 31.01378 -13.64409 1.000 63.31326 286 ARG A N 1
ATOM 1158 C CA . ARG A 1 155 ? -4.86090 31.53217 -13.35104 1.000 67.61318 286 ARG A CA 1
ATOM 1159 C C . ARG A 1 155 ? -4.69995 31.67907 -11.83702 1.000 66.33948 286 ARG A C 1
ATOM 1160 O O . ARG A 1 155 ? -3.69179 31.18333 -11.30007 1.000 66.84456 286 ARG A O 1
ATOM 1168 N N . SER A 1 156 ? -5.67115 32.31670 -11.17896 1.000 69.88182 287 SER A N 1
ATOM 1169 C CA . SER A 1 156 ? -5.61820 32.48657 -9.70394 1.000 66.87189 287 SER A CA 1
ATOM 1170 C C . SER A 1 156 ? -5.66577 31.11049 -9.03608 1.000 65.97247 287 SER A C 1
ATOM 1171 O O . SER A 1 156 ? -4.93770 30.90561 -8.04810 1.000 71.06185 287 SER A O 1
ATOM 1174 N N . LEU A 1 157 ? -6.49649 30.20828 -9.56617 1.000 63.77596 288 LEU A N 1
ATOM 1175 C CA . LEU A 1 157 ? -6.62506 28.84618 -8.98731 1.000 64.24776 288 LEU A CA 1
ATOM 1176 C C . LEU A 1 157 ? -5.27084 28.13962 -9.08838 1.000 66.90057 288 LEU A C 1
ATOM 1177 O O . LEU A 1 157 ? -4.89662 27.44264 -8.12445 1.000 70.94035 288 LEU A O 1
ATOM 1182 N N . HIS A 1 158 ? -4.56489 28.31795 -10.20736 1.000 66.60414 289 HIS A N 1
ATOM 1183 C CA . HIS A 1 158 ? -3.21571 27.71639 -10.36942 1.000 70.84421 289 HIS A CA 1
ATOM 1184 C C . HIS A 1 158 ? -2.26789 28.31258 -9.32636 1.000 70.21986 289 HIS A C 1
ATOM 1185 O O . HIS A 1 158 ? -1.42966 27.56179 -8.79344 1.000 72.65272 289 HIS A O 1
ATOM 1192 N N . ASN A 1 159 ? -2.39830 29.61251 -9.05623 1.000 67.60882 290 ASN A N 1
ATOM 1193 C CA . ASN A 1 159 ? -1.55050 30.27068 -8.02917 1.000 70.34259 290 ASN A CA 1
ATOM 1194 C C . ASN A 1 159 ? -1.80829 29.60346 -6.67623 1.000 68.57028 290 ASN A C 1
ATOM 1195 O O . ASN A 1 159 ? -0.82419 29.26570 -5.99027 1.000 67.41316 290 ASN A O 1
ATOM 1200 N N . LEU A 1 160 ? -3.08124 29.41802 -6.31525 1.000 64.61062 291 LEU A N 1
ATOM 1201 C CA . LEU A 1 160 ? -3.41901 28.71379 -5.05032 1.000 68.42779 291 LEU A CA 1
ATOM 1202 C C . LEU A 1 160 ? -2.80657 27.31099 -5.09647 1.000 65.65961 291 LEU A C 1
ATOM 1203 O O . LEU A 1 160 ? -2.20344 26.89707 -4.08951 1.000 67.35579 291 LEU A O 1
ATOM 1208 N N . ALA A 1 161 ? -2.95436 26.62105 -6.23054 1.000 61.33271 292 ALA A N 1
ATOM 1209 C CA . ALA A 1 161 ? -2.37893 25.26725 -6.38167 1.000 60.50359 292 ALA A CA 1
ATOM 1210 C C . ALA A 1 161 ? -0.88795 25.31768 -6.04367 1.000 65.64699 292 ALA A C 1
ATOM 1211 O O . ALA A 1 161 ? -0.45670 24.53973 -5.17575 1.000 67.51289 292 ALA A O 1
ATOM 1213 N N . GLU A 1 162 ? -0.13723 26.20698 -6.69958 1.000 70.86112 293 GLU A N 1
ATOM 1214 C CA . GLU A 1 162 ? 1.29075 26.27341 -6.45457 1.000 68.84369 293 GLU A CA 1
ATOM 1215 C C . GLU A 1 162 ? 1.60862 26.70036 -5.03653 1.000 74.91143 293 GLU A C 1
ATOM 1216 O O . GLU A 1 162 ? 2.44080 26.10856 -4.37659 1.000 69.65391 293 GLU A O 1
ATOM 1222 N N . GLU A 1 163 ? 0.89430 27.71809 -4.55043 1.000 70.59729 294 GLU A N 1
ATOM 1223 C CA . GLU A 1 163 ? 1.16313 28.26604 -3.19337 1.000 68.98205 294 GLU A CA 1
ATOM 1224 C C . GLU A 1 163 ? 0.86145 27.22883 -2.10748 1.000 72.56352 294 GLU A C 1
ATOM 1225 O O . GLU A 1 163 ? 1.78956 26.88605 -1.35251 1.000 70.28936 294 GLU A O 1
ATOM 1231 N N . TYR A 1 164 ? -0.38640 26.76043 -2.01952 1.000 65.28882 295 TYR A N 1
ATOM 1232 C CA . TYR A 1 164 ? -0.77511 25.83320 -0.92262 1.000 65.18378 295 TYR A CA 1
ATOM 1233 C C . TYR A 1 164 ? -0.46965 24.38234 -1.30476 1.000 66.00824 295 TYR A C 1
ATOM 1234 O O . TYR A 1 164 ? -0.82537 23.47715 -0.52885 1.000 65.60727 295 TYR A O 1
ATOM 1243 N N . GLY A 1 165 ? 0.16941 24.16965 -2.45679 1.000 67.47897 296 GLY A N 1
ATOM 1244 C CA . GLY A 1 165 ? 0.53284 22.80581 -2.88292 1.000 66.33109 296 GLY A CA 1
ATOM 1245 C C . GLY A 1 165 ? -0.66587 21.87743 -2.83502 1.000 65.51355 296 GLY A C 1
ATOM 1246 O O . GLY A 1 165 ? -0.51551 20.74543 -2.34113 1.000 74.01499 296 GLY A O 1
ATOM 1247 N N . VAL A 1 166 ? -1.82002 22.34611 -3.31497 1.000 60.41890 297 VAL A N 1
ATOM 1248 C CA . VAL A 1 166 ? -3.06676 21.52672 -3.27305 1.000 61.93012 297 VAL A CA 1
ATOM 1249 C C . VAL A 1 166 ? -3.40962 21.07676 -4.69409 1.000 66.97280 297 VAL A C 1
ATOM 1250 O O . VAL A 1 166 ? -3.13586 21.84294 -5.63702 1.000 66.13650 297 VAL A O 1
ATOM 1254 N N . ALA A 1 167 ? -3.98024 19.87859 -4.83622 1.000 66.47140 298 ALA A N 1
ATOM 1255 C CA . ALA A 1 167 ? -4.41409 19.40159 -6.16926 1.000 65.76142 298 ALA A CA 1
ATOM 1256 C C . ALA A 1 167 ? -5.70332 20.13322 -6.55119 1.000 63.01757 298 ALA A C 1
ATOM 1257 O O . ALA A 1 167 ? -6.56638 20.30586 -5.67317 1.000 63.73405 298 ALA A O 1
ATOM 1259 N N . VAL A 1 168 ? -5.81346 20.55732 -7.81115 1.000 56.20839 299 VAL A N 1
ATOM 1260 C CA . VAL A 1 168 ? -7.03968 21.26398 -8.28007 1.000 55.24710 299 VAL A CA 1
ATOM 1261 C C . VAL A 1 168 ? -7.62944 20.49291 -9.46415 1.000 63.52050 299 VAL A C 1
ATOM 1262 O O . VAL A 1 168 ? -6.95841 20.41423 -10.50816 1.000 56.48526 299 VAL A O 1
ATOM 1266 N N . VAL A 1 169 ? -8.83927 19.95152 -9.29820 1.000 53.42744 300 VAL A N 1
ATOM 1267 C CA . VAL A 1 169 ? -9.51303 19.20442 -10.40028 1.000 59.29602 300 VAL A CA 1
ATOM 1268 C C . VAL A 1 169 ? -10.69030 20.04510 -10.90419 1.000 65.65207 300 VAL A C 1
ATOM 1269 O O . VAL A 1 169 ? -11.65136 20.23272 -10.13417 1.000 58.59377 300 VAL A O 1
ATOM 1273 N N . VAL A 1 170 ? -10.60545 20.53125 -12.14414 1.000 57.94252 301 VAL A N 1
ATOM 1274 C CA . VAL A 1 170 ? -11.69772 21.36797 -12.72306 1.000 58.39502 301 VAL A CA 1
ATOM 1275 C C . VAL A 1 170 ? -12.38446 20.56686 -13.83014 1.000 62.64592 301 VAL A C 1
ATOM 1276 O O . VAL A 1 170 ? -11.67631 20.08017 -14.72919 1.000 67.57863 301 VAL A O 1
ATOM 1280 N N . THR A 1 171 ? -13.71142 20.43444 -13.76415 1.000 60.50330 302 THR A N 1
ATOM 1281 C CA . THR A 1 171 ? -14.42018 19.65632 -14.74623 1.000 61.05641 302 THR A CA 1
ATOM 1282 C C . THR A 1 171 ? -15.01245 20.50624 -15.85014 1.000 70.74270 302 THR A C 1
ATOM 1283 O O . THR A 1 171 ? -15.48279 21.60807 -15.61803 1.000 67.83956 302 THR A O 1
ATOM 1287 N N . ASN A 1 172 ? -14.92428 19.97639 -17.07420 1.000 65.75739 303 ASN A N 1
ATOM 1288 C CA . ASN A 1 172 ? -15.43151 20.71435 -18.25812 1.000 67.94575 303 ASN A CA 1
ATOM 1289 C C . ASN A 1 172 ? -16.35923 19.79614 -19.05721 1.000 65.96044 303 ASN A C 1
ATOM 1290 O O . ASN A 1 172 ? -15.92788 18.68031 -19.40033 1.000 61.74307 303 ASN A O 1
ATOM 1295 N N . GLN A 1 173 ? -17.59037 20.23978 -19.31517 1.000 68.17527 304 GLN A N 1
ATOM 1296 C CA . GLN A 1 173 ? -18.57110 19.39955 -20.05225 1.000 75.80385 304 GLN A CA 1
ATOM 1297 C C . GLN A 1 173 ? -18.22511 19.42781 -21.54425 1.000 72.25759 304 GLN A C 1
ATOM 1298 O O . GLN A 1 173 ? -18.21346 20.53087 -22.12214 1.000 76.45724 304 GLN A O 1
ATOM 1304 N N . VAL A 1 174 ? -17.94975 18.25895 -22.13237 1.000 75.57380 305 VAL A N 1
ATOM 1305 C CA . VAL A 1 174 ? -17.57872 18.16722 -23.57638 1.000 77.27937 305 VAL A CA 1
ATOM 1306 C C . VAL A 1 174 ? -16.29697 18.97264 -23.80830 1.000 81.03748 305 VAL A C 1
ATOM 1307 O O . VAL A 1 174 ? -16.42435 20.16164 -24.16018 1.000 85.83072 305 VAL A O 1
ATOM 1311 N N . SER A 1 186 ? 1.58263 23.43258 -17.17786 1.000 90.48846 333 SER A N 1
ATOM 1312 C CA . SER A 1 186 ? 1.32685 22.75837 -15.87593 1.000 85.96277 333 SER A CA 1
ATOM 1313 C C . SER A 1 186 ? -0.03493 22.05695 -15.90800 1.000 89.12773 333 SER A C 1
ATOM 1314 O O . SER A 1 186 ? -0.15760 20.98085 -15.29211 1.000 85.49013 333 SER A O 1
ATOM 1317 N N . THR A 1 187 ? -1.01512 22.64771 -16.60094 1.000 83.17769 334 THR A N 1
ATOM 1318 C CA . THR A 1 187 ? -2.38094 22.06528 -16.62900 1.000 77.99942 334 THR A CA 1
ATOM 1319 C C . THR A 1 187 ? -2.32550 20.66336 -17.23914 1.000 79.77303 334 THR A C 1
ATOM 1320 O O . THR A 1 187 ? -1.78446 20.52764 -18.35015 1.000 83.48801 334 THR A O 1
ATOM 1324 N N . THR A 1 188 ? -2.86418 19.66812 -16.53024 1.000 76.98826 335 THR A N 1
ATOM 1325 C CA . THR A 1 188 ? -2.92775 18.28516 -17.07038 1.000 74.80179 335 THR A CA 1
ATOM 1326 C C . THR A 1 188 ? -4.35667 18.03076 -17.55340 1.000 67.81285 335 THR A C 1
ATOM 1327 O O . THR A 1 188 ? -5.27368 18.07238 -16.71140 1.000 73.91455 335 THR A O 1
ATOM 1331 N N . ARG A 1 189 ? -4.53960 17.78783 -18.85343 1.000 78.41347 336 ARG A N 1
ATOM 1332 C CA . ARG A 1 189 ? -5.90955 17.62646 -19.40344 1.000 69.31617 336 ARG A CA 1
ATOM 1333 C C . ARG A 1 189 ? -6.21808 16.14138 -19.58359 1.000 66.55716 336 ARG A C 1
ATOM 1334 O O . ARG A 1 189 ? -5.42586 15.44669 -20.24566 1.000 74.69304 336 ARG A O 1
ATOM 1342 N N . LEU A 1 190 ? -7.32694 15.68197 -19.00264 1.000 67.11533 337 LEU A N 1
ATOM 1343 C CA . LEU A 1 190 ? -7.73649 14.26286 -19.14078 1.000 68.02129 337 LEU A CA 1
ATOM 1344 C C . LEU A 1 190 ? -9.10648 14.22149 -19.81778 1.000 73.93482 337 LEU A C 1
ATOM 1345 O O . LEU A 1 190 ? -9.95574 15.06219 -19.47770 1.000 70.13625 337 LEU A O 1
ATOM 1350 N N . SER A 1 191 ? -9.29618 13.28353 -20.74588 1.000 67.47978 338 SER A N 1
ATOM 1351 C CA . SER A 1 191 ? -10.59514 13.15219 -21.45089 1.000 69.89755 338 SER A CA 1
ATOM 1352 C C . SER A 1 191 ? -11.33476 11.91891 -20.93201 1.000 65.80983 338 SER A C 1
ATOM 1353 O O . SER A 1 191 ? -10.69642 10.85909 -20.80312 1.000 67.30957 338 SER A O 1
ATOM 1356 N N . LEU A 1 192 ? -12.63180 12.06547 -20.65200 1.000 66.67556 339 LEU A N 1
ATOM 1357 C CA . LEU A 1 192 ? -13.44944 10.92617 -20.16111 1.000 69.62261 339 LEU A CA 1
ATOM 1358 C C . LEU A 1 192 ? -14.40231 10.48098 -21.27216 1.000 77.74170 339 LEU A C 1
ATOM 1359 O O . LEU A 1 192 ? -14.87858 11.35491 -22.02307 1.000 84.28159 339 LEU A O 1
ATOM 1364 N N . ARG A 1 193 ? -14.66790 9.17691 -21.36829 1.000 80.73237 340 ARG A N 1
ATOM 1365 C CA . ARG A 1 193 ? -15.54173 8.64273 -22.39034 1.000 84.86773 340 ARG A CA 1
ATOM 1366 C C . ARG A 1 193 ? -16.28736 7.45445 -21.83846 1.000 81.30792 340 ARG A C 1
ATOM 1367 O O . ARG A 1 193 ? -15.99821 6.98543 -20.75051 1.000 83.68067 340 ARG A O 1
ATOM 1375 N N . LYS A 1 194 ? -17.22620 6.94723 -22.63851 1.000 86.77350 341 LYS A N 1
ATOM 1376 C CA . LYS A 1 194 ? -18.05484 5.79693 -22.19263 1.000 90.85563 341 LYS A CA 1
ATOM 1377 C C . LYS A 1 194 ? -17.56643 4.50815 -22.85976 1.000 91.21164 341 LYS A C 1
ATOM 1378 O O . LYS A 1 194 ? -17.33644 4.53034 -24.08476 1.000 91.19694 341 LYS A O 1
ATOM 1384 N N . GLY A 1 195 ? -17.41310 3.43912 -22.07987 1.000 98.82569 342 GLY A N 1
ATOM 1385 C CA . GLY A 1 195 ? -16.94669 2.14931 -22.56100 1.000 103.04585 342 GLY A CA 1
ATOM 1386 C C . GLY A 1 195 ? -17.98539 1.16904 -23.07609 1.000 110.01851 342 GLY A C 1
ATOM 1387 O O . GLY A 1 195 ? -19.09751 1.55572 -23.42305 1.000 110.45220 342 GLY A O 1
ATOM 1388 N N . ARG A 1 196 ? -17.62098 -0.11085 -23.10422 1.000 113.43587 343 ARG A N 1
ATOM 1389 C CA . ARG A 1 196 ? -18.52565 -1.16208 -23.64133 1.000 115.20029 343 ARG A CA 1
ATOM 1390 C C . ARG A 1 196 ? -19.84667 -1.12457 -22.87532 1.000 113.24278 343 ARG A C 1
ATOM 1391 O O . ARG A 1 196 ? -20.90965 -1.17284 -23.52033 1.000 116.61981 343 ARG A O 1
ATOM 1399 N N . GLY A 1 197 ? -19.74967 -1.11767 -21.54832 1.000 105.05234 344 GLY A N 1
ATOM 1400 C CA . GLY A 1 197 ? -20.97165 -1.16214 -20.73733 1.000 105.99131 344 GLY A CA 1
ATOM 1401 C C . GLY A 1 197 ? -21.01002 0.01276 -19.80521 1.000 104.80103 344 GLY A C 1
ATOM 1402 O O . GLY A 1 197 ? -20.86438 1.14585 -20.28509 1.000 104.80590 344 GLY A O 1
ATOM 1403 N N . GLU A 1 198 ? -21.17294 -0.23342 -18.50323 1.000 101.29287 345 GLU A N 1
ATOM 1404 C CA . GLU A 1 198 ? -21.14029 0.87749 -17.51212 1.000 103.86477 345 GLU A CA 1
ATOM 1405 C C . GLU A 1 198 ? -19.68339 1.18391 -17.14909 1.000 103.99540 345 GLU A C 1
ATOM 1406 O O . GLU A 1 198 ? -19.45357 1.78387 -16.08203 1.000 104.82280 345 GLU A O 1
ATOM 1412 N N . GLN A 1 199 ? -18.74526 0.77729 -18.01013 1.000 99.69259 346 GLN A N 1
ATOM 1413 C CA . GLN A 1 199 ? -17.30735 1.06071 -17.77111 1.000 98.62347 346 GLN A CA 1
ATOM 1414 C C . GLN A 1 199 ? -16.96778 2.42488 -18.37497 1.000 94.27721 346 GLN A C 1
ATOM 1415 O O . GLN A 1 199 ? -17.72492 2.88573 -19.24992 1.000 96.41866 346 GLN A O 1
ATOM 1421 N N . ARG A 1 200 ? -15.87297 3.03618 -17.92091 1.000 88.86586 347 ARG A N 1
ATOM 1422 C CA . ARG A 1 200 ? -15.47539 4.37635 -18.42377 1.000 84.87254 347 ARG A CA 1
ATOM 1423 C C . ARG A 1 200 ? -14.02237 4.31886 -18.89978 1.000 80.41552 347 ARG A C 1
ATOM 1424 O O . ARG A 1 200 ? -13.25312 3.51104 -18.34886 1.000 79.76566 347 ARG A O 1
ATOM 1432 N N . ILE A 1 201 ? -13.67463 5.14707 -19.88670 1.000 76.82152 348 ILE A N 1
ATOM 1433 C CA . ILE A 1 201 ? -12.27664 5.17956 -20.40669 1.000 77.84085 348 ILE A CA 1
ATOM 1434 C C . ILE A 1 201 ? -11.71708 6.59072 -20.21655 1.000 77.02065 348 ILE A C 1
ATOM 1435 O O . ILE A 1 201 ? -12.43339 7.55852 -20.53645 1.000 69.72918 348 ILE A O 1
ATOM 1440 N N . ILE A 1 202 ? -10.48612 6.69205 -19.70954 1.000 78.95324 349 ILE A N 1
ATOM 1441 C CA . ILE A 1 202 ? -9.83953 8.02123 -19.51341 1.000 80.46354 349 ILE A CA 1
ATOM 1442 C C . ILE A 1 202 ? -8.48353 8.00373 -20.21941 1.000 76.33037 349 ILE A C 1
ATOM 1443 O O . ILE A 1 202 ? -7.83119 6.94193 -20.21752 1.000 79.27299 349 ILE A O 1
ATOM 1448 N N . LYS A 1 203 ? -8.09088 9.13191 -20.81230 1.000 70.06880 350 LYS A N 1
ATOM 1449 C CA . LYS A 1 203 ? -6.77491 9.22039 -21.49429 1.000 77.07168 350 LYS A CA 1
ATOM 1450 C C . LYS A 1 203 ? -6.27736 10.66355 -21.44314 1.000 77.06616 350 LYS A C 1
ATOM 1451 O O . LYS A 1 203 ? -7.11965 11.57527 -21.34305 1.000 79.06505 350 LYS A O 1
ATOM 1457 N N . VAL A 1 204 ? -4.96142 10.85397 -21.51013 1.000 75.11107 351 VAL A N 1
ATOM 1458 C CA . VAL A 1 204 ? -4.39285 12.22915 -21.54199 1.000 77.26217 351 VAL A CA 1
ATOM 1459 C C . VAL A 1 204 ? -4.59103 12.78523 -22.95293 1.000 82.26316 351 VAL A C 1
ATOM 1460 O O . VAL A 1 204 ? -4.66578 11.97730 -23.89501 1.000 89.67445 351 VAL A O 1
ATOM 1464 N N . TYR A 1 205 ? -4.65945 14.11122 -23.09280 1.000 78.93027 352 TYR A N 1
ATOM 1465 C CA . TYR A 1 205 ? -4.77464 14.72832 -24.43973 1.000 86.57364 352 TYR A CA 1
ATOM 1466 C C . TYR A 1 205 ? -3.41761 14.62782 -25.13875 1.000 89.70891 352 TYR A C 1
ATOM 1467 O O . TYR A 1 205 ? -2.70893 15.65005 -25.22064 1.000 87.53105 352 TYR A O 1
ATOM 1476 N N . ASP A 1 206 ? -3.06923 13.43097 -25.61987 1.000 91.22656 353 ASP A N 1
ATOM 1477 C CA . ASP A 1 206 ? -1.75517 13.21145 -26.27989 1.000 90.23257 353 ASP A CA 1
ATOM 1478 C C . ASP A 1 206 ? -1.90682 12.11451 -27.33700 1.000 88.93172 353 ASP A C 1
ATOM 1479 O O . ASP A 1 206 ? -1.88245 10.93548 -26.93512 1.000 83.66846 353 ASP A O 1
ATOM 1484 N N . ALA A 1 213 ? -2.36429 4.06002 -23.85181 1.000 91.11946 360 ALA A N 1
ATOM 1485 C CA . ALA A 1 213 ? -2.49273 5.46994 -23.50067 1.000 86.46504 360 ALA A CA 1
ATOM 1486 C C . ALA A 1 213 ? -3.86283 5.78745 -22.91564 1.000 88.23096 360 ALA A C 1
ATOM 1487 O O . ALA A 1 213 ? -4.18820 6.94233 -22.69152 1.000 82.77928 360 ALA A O 1
ATOM 1489 N N . GLU A 1 214 ? -4.65051 4.74918 -22.67374 1.000 87.67789 361 GLU A N 1
ATOM 1490 C CA . GLU A 1 214 ? -5.98555 4.88071 -22.11973 1.000 83.74077 361 GLU A CA 1
ATOM 1491 C C . GLU A 1 214 ? -6.14424 3.88254 -20.99983 1.000 84.59132 361 GLU A C 1
ATOM 1492 O O . GLU A 1 214 ? -5.39193 2.92477 -20.91693 1.000 88.73160 361 GLU A O 1
ATOM 1498 N N . ALA A 1 215 ? -7.12531 4.12015 -20.12780 1.000 84.43689 362 ALA A N 1
ATOM 1499 C CA . ALA A 1 215 ? -7.37202 3.19995 -18.99390 1.000 80.69489 362 ALA A CA 1
ATOM 1500 C C . ALA A 1 215 ? -8.87897 3.04046 -18.77891 1.000 78.53549 362 ALA A C 1
ATOM 1501 O O . ALA A 1 215 ? -9.61728 4.01625 -19.01281 1.000 74.37123 362 ALA A O 1
ATOM 1503 N N . ILE A 1 216 ? -9.30860 1.85028 -18.35303 1.000 75.86223 363 ILE A N 1
ATOM 1504 C CA . ILE A 1 216 ? -10.76151 1.58980 -18.13206 1.000 79.26007 363 ILE A CA 1
ATOM 1505 C C . ILE A 1 216 ? -11.03651 1.58957 -16.62606 1.000 84.22346 363 ILE A C 1
ATOM 1506 O O . ILE A 1 216 ? -10.31429 0.88772 -15.89313 1.000 85.10786 363 ILE A O 1
ATOM 1511 N N . PHE A 1 217 ? -12.04075 2.35421 -16.19298 1.000 84.55270 364 PHE A N 1
ATOM 1512 C CA . PHE A 1 217 ? -12.41077 2.39995 -14.75597 1.000 80.36469 364 PHE A CA 1
ATOM 1513 C C . PHE A 1 217 ? -13.93073 2.28046 -14.63698 1.000 80.85735 364 PHE A C 1
ATOM 1514 O O . PHE A 1 217 ? -14.62982 2.57134 -15.62396 1.000 78.45737 364 PHE A O 1
ATOM 1522 N N . GLY A 1 218 ? -14.42060 1.86819 -13.46603 1.000 80.32738 365 GLY A N 1
ATOM 1523 C CA . GLY A 1 218 ? -15.85256 1.73772 -13.27904 1.000 80.68534 365 GLY A CA 1
ATOM 1524 C C . GLY A 1 218 ? -16.41485 2.66143 -12.21594 1.000 83.48627 365 GLY A C 1
ATOM 1525 O O . GLY A 1 218 ? -15.67400 3.15858 -11.38589 1.000 82.34480 365 GLY A O 1
ATOM 1526 N N . ILE A 1 219 ? -17.71893 2.92903 -12.28492 1.000 80.73815 366 ILE A N 1
ATOM 1527 C CA . ILE A 1 219 ? -18.36920 3.79972 -11.26383 1.000 80.43331 366 ILE A CA 1
ATOM 1528 C C . ILE A 1 219 ? -19.30193 2.92435 -10.42692 1.000 86.99873 366 ILE A C 1
ATOM 1529 O O . ILE A 1 219 ? -20.21173 2.30712 -11.01198 1.000 88.16181 366 ILE A O 1
ATOM 1534 N N . TYR A 1 220 ? -19.06691 2.86329 -9.11492 1.000 82.89629 367 TYR A N 1
ATOM 1535 C CA . TYR A 1 220 ? -19.87663 1.97795 -8.24101 1.000 88.06019 367 TYR A CA 1
ATOM 1536 C C . TYR A 1 220 ? -20.33388 2.76568 -7.01193 1.000 88.69581 367 TYR A C 1
ATOM 1537 O O . TYR A 1 220 ? -19.89524 3.91780 -6.84082 1.000 91.41853 367 TYR A O 1
ATOM 1546 N N . ASP A 1 221 ? -21.19869 2.16432 -6.19499 1.000 89.74103 368 ASP A N 1
ATOM 1547 C CA . ASP A 1 221 ? -21.65990 2.83305 -4.95092 1.000 89.34368 368 ASP A CA 1
ATOM 1548 C C . ASP A 1 221 ? -20.43304 3.28336 -4.15288 1.000 87.75504 368 ASP A C 1
ATOM 1549 O O . ASP A 1 221 ? -20.44639 4.41930 -3.64476 1.000 88.80492 368 ASP A O 1
ATOM 1554 N N . ASP A 1 222 ? -19.41277 2.42567 -4.05997 1.000 89.13092 369 ASP A N 1
ATOM 1555 C CA . ASP A 1 222 ? -18.18587 2.76698 -3.28993 1.000 86.40283 369 ASP A CA 1
ATOM 1556 C C . ASP A 1 222 ? -17.41121 3.84830 -4.04682 1.000 83.05299 369 ASP A C 1
ATOM 1557 O O . ASP A 1 222 ? -16.45038 4.38554 -3.47277 1.000 90.54253 369 ASP A O 1
ATOM 1562 N N . GLY A 1 223 ? -17.80230 4.13030 -5.29280 1.000 88.21614 370 GLY A N 1
ATOM 1563 C CA . GLY A 1 223 ? -17.15264 5.20458 -6.06669 1.000 82.87575 370 GLY A CA 1
ATOM 1564 C C . GLY A 1 223 ? -16.31147 4.67696 -7.21674 1.000 80.87374 370 GLY A C 1
ATOM 1565 O O . GLY A 1 223 ? -16.48010 3.49694 -7.57686 1.000 81.46127 370 GLY A O 1
ATOM 1566 N N . VAL A 1 224 ? -15.44274 5.52129 -7.77466 1.000 83.67337 371 VAL A N 1
ATOM 1567 C CA . VAL A 1 224 ? -14.57262 5.12668 -8.91670 1.000 75.86447 371 VAL A CA 1
ATOM 1568 C C . VAL A 1 224 ? -13.69924 3.94091 -8.51782 1.000 79.92440 371 VAL A C 1
ATOM 1569 O O . VAL A 1 224 ? -13.22224 3.91295 -7.36782 1.000 78.04890 371 VAL A O 1
ATOM 1573 N N . GLY A 1 225 ? -13.50295 3.00707 -9.44591 1.000 81.83838 372 GLY A N 1
ATOM 1574 C CA . GLY A 1 225 ? -12.63959 1.84331 -9.18303 1.000 83.10628 372 GLY A CA 1
ATOM 1575 C C . GLY A 1 225 ? -12.21239 1.20958 -10.49009 1.000 88.73125 372 GLY A C 1
ATOM 1576 O O . GLY A 1 225 ? -12.35260 1.86664 -11.53603 1.000 84.40668 372 GLY A O 1
ATOM 1577 N N . ASP A 1 226 ? -11.66401 -0.00726 -10.43722 1.000 92.37271 373 ASP A N 1
ATOM 1578 C CA . ASP A 1 226 ? -11.16480 -0.67498 -11.66929 1.000 90.72334 373 ASP A CA 1
ATOM 1579 C C . ASP A 1 226 ? -12.25251 -1.60226 -12.22238 1.000 95.60361 373 ASP A C 1
ATOM 1580 O O . ASP A 1 226 ? -13.40154 -1.50967 -11.74837 1.000 94.09617 373 ASP A O 1
ATOM 1585 N N . ALA A 1 227 ? -11.89924 -2.45605 -13.18746 1.000 94.84588 374 ALA A N 1
ATOM 1586 C CA . ALA A 1 227 ? -12.87194 -3.40330 -13.78056 1.000 91.02081 374 ALA A CA 1
ATOM 1587 C C . ALA A 1 227 ? -14.16618 -2.66067 -14.13048 1.000 96.51689 374 ALA A C 1
ATOM 1588 O O . ALA A 1 227 ? -15.23801 -3.20404 -13.80154 1.000 99.83883 374 ALA A O 1
ATOM 1590 N N . SER B 2 2 ? -11.76695 38.41703 15.53105 1.000 75.42839 107 SER D N 1
ATOM 1591 C CA . SER B 2 2 ? -12.95948 38.69678 14.68954 1.000 79.13109 107 SER D CA 1
ATOM 1592 C C . SER B 2 2 ? -12.93280 37.80868 13.44222 1.000 78.63002 107 SER D C 1
ATOM 1593 O O . SER B 2 2 ? -12.05233 38.01866 12.58697 1.000 77.68575 107 SER D O 1
ATOM 1596 N N . LEU B 2 3 ? -13.86502 36.85617 13.35325 1.000 80.64687 108 LEU D N 1
ATOM 1597 C CA . LEU B 2 3 ? -13.93146 35.94701 12.17674 1.000 79.25379 108 LEU D CA 1
ATOM 1598 C C . LEU B 2 3 ? -14.95363 36.48794 11.17291 1.000 76.00852 108 LEU D C 1
ATOM 1599 O O . LEU B 2 3 ? -15.78094 37.32965 11.56686 1.000 72.94462 108 LEU D O 1
ATOM 1604 N N . VAL B 2 4 ? -14.88879 36.01483 9.92629 1.000 78.23460 109 VAL D N 1
ATOM 1605 C CA . VAL B 2 4 ? -15.82589 36.47782 8.86248 1.000 74.95651 109 VAL D CA 1
ATOM 1606 C C . VAL B 2 4 ? -16.54743 35.25297 8.29042 1.000 72.17571 109 VAL D C 1
ATOM 1607 O O . VAL B 2 4 ? -15.90062 34.19392 8.15985 1.000 67.01108 109 VAL D O 1
ATOM 1611 N N . PRO B 2 5 ? -17.85085 35.34598 7.95345 1.000 62.34473 110 PRO D N 1
ATOM 1612 C CA . PRO B 2 5 ? -18.58433 34.22115 7.36954 1.000 68.58761 110 PRO D CA 1
ATOM 1613 C C . PRO B 2 5 ? -18.09618 33.87014 5.95778 1.000 68.56399 110 PRO D C 1
ATOM 1614 O O . PRO B 2 5 ? -17.52181 34.72691 5.31203 1.000 70.25985 110 PRO D O 1
ATOM 1618 N N . THR B 2 6 ? -18.32495 32.62790 5.52050 1.000 67.49408 111 THR D N 1
ATOM 1619 C CA . THR B 2 6 ? -17.93989 32.20585 4.15048 1.000 68.78470 111 THR D CA 1
ATOM 1620 C C . THR B 2 6 ? -19.15204 31.56035 3.47352 1.000 70.36461 111 THR D C 1
ATOM 1621 O O . THR B 2 6 ? -20.13830 31.28364 4.18350 1.000 66.33218 111 THR D O 1
ATOM 1625 N N . LEU B 2 7 ? -19.08000 31.32734 2.16128 1.000 65.55524 112 LEU D N 1
ATOM 1626 C CA . LEU B 2 7 ? -20.19011 30.64486 1.44643 1.000 67.51628 112 LEU D CA 1
ATOM 1627 C C . LEU B 2 7 ? -19.99091 29.13457 1.58543 1.000 67.75541 112 LEU D C 1
ATOM 1628 O O . LEU B 2 7 ? -20.84940 28.38165 1.09288 1.000 66.67708 112 LEU D O 1
ATOM 1633 N N . PHE B 2 8 ? -18.90112 28.71816 2.23456 1.000 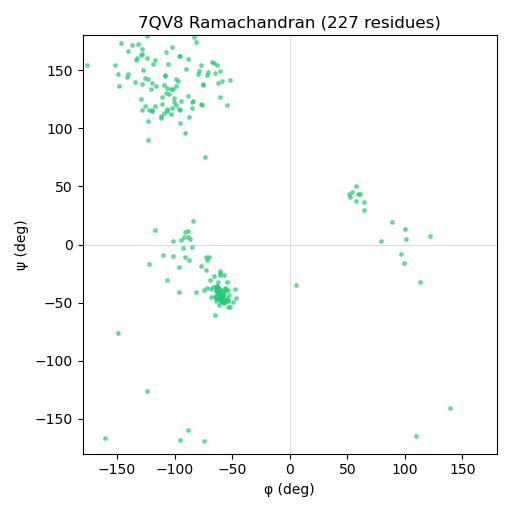62.13775 113 PHE D N 1
ATOM 1634 C CA . PHE B 2 8 ? -18.58884 27.26987 2.34084 1.000 64.13951 113 PHE D CA 1
ATOM 1635 C C . PHE B 2 8 ? -19.21911 26.66618 3.59690 1.000 65.07983 113 PHE D C 1
ATOM 1636 O O . PHE B 2 8 ? -19.40244 27.39273 4.58672 1.000 61.92610 113 PHE D O 1
ATOM 1644 N N . SER B 2 9 ? -19.53852 25.37138 3.54339 1.000 59.72076 114 SER D N 1
ATOM 1645 C CA . SER B 2 9 ? -20.10269 24.65779 4.71738 1.000 66.31250 114 SER D CA 1
ATOM 1646 C C . SER B 2 9 ? -19.65415 23.19671 4.65687 1.000 63.15196 114 SER D C 1
ATOM 1647 O O . SER B 2 9 ? -19.50954 22.67438 3.53930 1.000 64.13129 114 SER D O 1
ATOM 1650 N N . THR B 2 10 ? -19.43327 22.57185 5.81327 1.000 62.05669 115 THR D N 1
ATOM 1651 C CA . THR B 2 10 ? -18.98987 21.15562 5.85381 1.000 63.94707 115 THR D CA 1
ATOM 1652 C C . THR B 2 10 ? -20.07623 20.26596 5.24768 1.000 60.56879 115 THR D C 1
ATOM 1653 O O . THR B 2 10 ? -21.25112 20.67537 5.27641 1.000 60.56075 115 THR D O 1
ATOM 1657 N N . ALA B 2 11 ? -19.69783 19.09762 4.72650 1.000 57.21813 116 ALA D N 1
ATOM 1658 C CA . ALA B 2 11 ? -20.70635 18.15081 4.20141 1.000 69.53807 116 ALA D CA 1
ATOM 1659 C C . ALA B 2 11 ? -21.64435 17.76840 5.34831 1.000 64.52182 116 ALA D C 1
ATOM 1660 O O . ALA B 2 11 ? -22.80803 17.43827 5.06891 1.000 73.61979 116 ALA D O 1
ATOM 1662 N N . SER B 2 12 ? -21.15133 17.84731 6.58723 1.000 68.65817 117 SER D N 1
ATOM 1663 C CA . SER B 2 12 ? -21.99437 17.55381 7.77541 1.000 69.64030 117 SER D CA 1
ATOM 1664 C C . SER B 2 12 ? -22.99329 18.69585 7.99355 1.000 71.33809 117 SER D C 1
ATOM 1665 O O . SER B 2 12 ? -23.90070 18.52592 8.82582 1.000 80.48993 117 SER D O 1
ATOM 1668 N N . GLY B 2 13 ? -22.82271 19.81488 7.28254 1.000 71.22946 118 GLY D N 1
ATOM 1669 C CA . GLY B 2 13 ? -23.78444 20.93010 7.37870 1.000 66.91033 118 GLY D CA 1
ATOM 1670 C C . GLY B 2 13 ? -23.30144 22.06355 8.26522 1.000 65.07272 118 GLY D C 1
ATOM 1671 O O . GLY B 2 13 ? -24.08044 23.00752 8.48441 1.000 68.31101 118 GLY D O 1
ATOM 1672 N N . LYS B 2 14 ? -22.06427 21.98533 8.75811 1.000 66.16670 119 LYS D N 1
ATOM 1673 C CA . LYS B 2 14 ? -21.55439 23.02070 9.69453 1.000 68.40288 119 LYS D CA 1
ATOM 1674 C C . LYS B 2 14 ? -21.00163 24.20472 8.89124 1.000 67.65739 119 LYS D C 1
ATOM 1675 O O . LYS B 2 14 ? -20.09538 23.99064 8.06938 1.000 67.15064 119 LYS D O 1
ATOM 1681 N N . PRO B 2 15 ? -21.50750 25.43759 9.10231 1.000 66.29689 120 PRO D N 1
ATOM 1682 C CA . PRO B 2 15 ? -21.02089 26.61352 8.38191 1.000 63.12433 120 PRO D CA 1
ATOM 1683 C C . PRO B 2 15 ? -19.52922 26.84955 8.64469 1.000 65.03009 120 PRO D C 1
ATOM 1684 O O . PRO B 2 15 ? -19.07109 26.51572 9.71792 1.000 60.31634 120 PRO D O 1
ATOM 1688 N N . VAL B 2 16 ? -18.81842 27.41478 7.66871 1.000 62.54320 121 VAL D N 1
ATOM 1689 C CA . VAL B 2 16 ? -17.34757 27.62200 7.80841 1.000 64.16136 121 VAL D CA 1
ATOM 1690 C C . VAL B 2 16 ? -17.05626 29.11464 7.97417 1.000 68.39271 121 VAL D C 1
ATOM 1691 O O . VAL B 2 16 ? -17.65677 29.92000 7.23943 1.000 61.40857 121 VAL D O 1
ATOM 1695 N N . THR B 2 17 ? -16.14761 29.46089 8.89018 1.000 66.45873 122 THR D N 1
ATOM 1696 C CA . THR B 2 17 ? -15.77242 30.88241 9.10697 1.000 65.75689 122 THR D CA 1
ATOM 1697 C C . THR B 2 17 ? -14.25710 31.03509 8.94266 1.000 60.86439 122 THR D C 1
ATOM 1698 O O . THR B 2 17 ? -13.55063 30.01368 9.03424 1.000 59.03472 122 THR D O 1
ATOM 1702 N N . VAL B 2 18 ? -13.78824 32.26328 8.70731 1.000 59.04170 123 VAL D N 1
ATOM 1703 C CA . VAL B 2 18 ? -12.32690 32.52395 8.56008 1.000 64.65583 123 VAL D CA 1
ATOM 1704 C C . VAL B 2 18 ? -11.99648 33.86280 9.22867 1.000 74.75480 123 VAL D C 1
ATOM 1705 O O . VAL B 2 18 ? -12.83501 34.77823 9.15771 1.000 78.24197 123 VAL D O 1
ATOM 1709 N N . ARG B 2 19 ? -10.81944 33.96440 9.84973 1.000 78.46589 124 ARG D N 1
ATOM 1710 C CA . ARG B 2 19 ? -10.39803 35.22622 10.50936 1.000 82.20883 124 ARG D CA 1
ATOM 1711 C C . ARG B 2 19 ? -10.30188 36.32282 9.44519 1.000 86.28413 124 ARG D C 1
ATOM 1712 O O . ARG B 2 19 ? -9.82720 36.02235 8.33550 1.000 75.18207 124 ARG D O 1
ATOM 1720 N N . ARG B 2 20 ? -10.75494 37.53450 9.76832 1.000 89.16414 125 ARG D N 1
ATOM 1721 C CA . ARG B 2 20 ? -10.72092 38.64900 8.78408 1.000 90.92375 125 ARG D CA 1
ATOM 1722 C C . ARG B 2 20 ? -9.27908 38.84318 8.30972 1.000 91.19070 125 ARG D C 1
ATOM 1723 O O . ARG B 2 20 ? -9.07904 39.03397 7.09533 1.000 93.31531 125 ARG D O 1
ATOM 1731 N N . GLU B 2 21 ? -8.31760 38.78640 9.23519 1.000 91.63532 126 GLU D N 1
ATOM 1732 C CA . GLU B 2 21 ? -6.89492 39.01341 8.87185 1.000 91.60592 126 GLU D CA 1
ATOM 1733 C C . GLU B 2 21 ? -6.50150 38.03597 7.76398 1.000 91.32814 126 GLU D C 1
ATOM 1734 O O . GLU B 2 21 ? -5.74888 38.44207 6.86082 1.000 93.37405 126 GLU D O 1
ATOM 1740 N N . SER B 2 22 ? -6.99309 36.79604 7.83828 1.000 91.13764 127 SER D N 1
ATOM 1741 C CA . SER B 2 22 ? -6.69477 35.79154 6.78722 1.000 81.47901 127 SER D CA 1
ATOM 1742 C C . SER B 2 22 ? -7.23641 36.29680 5.44711 1.000 85.25320 127 SER D C 1
ATOM 1743 O O . SER B 2 22 ? -6.51683 36.17507 4.44109 1.000 75.15437 127 SER D O 1
ATOM 1746 N N . LEU B 2 23 ? -8.45120 36.85527 5.44600 1.000 86.07940 128 LEU D N 1
ATOM 1747 C CA . LEU B 2 23 ? -9.01896 37.44239 4.20198 1.000 86.83340 128 LEU D CA 1
ATOM 1748 C C . LEU B 2 23 ? -8.26395 38.73560 3.88419 1.000 89.54917 128 LEU D C 1
ATOM 1749 O O . LEU B 2 23 ? -8.41693 39.24339 2.75672 1.000 83.32236 128 LEU D O 1
ATOM 1754 N N . GLN B 2 24 ? -7.48431 39.24482 4.84524 1.000 90.35740 129 GLN D N 1
ATOM 1755 C CA . GLN B 2 24 ? -6.68248 40.47486 4.62242 1.000 91.59418 129 GLN D CA 1
ATOM 1756 C C . GLN B 2 24 ? -5.27090 40.07702 4.17410 1.000 88.34663 129 GLN D C 1
ATOM 1757 O O . GLN B 2 24 ? -5.16835 39.48866 3.08036 1.000 91.58115 129 GLN D O 1
#

Sequence (231 aa):
EIIMVTTGSREVDKLLGGGIETGSITELFGEFRTGKTQLCHTLCVTCQLPISQGGAEGMALYIDTEGTFRPERLVAVAARYGLDPEDVLANVACARAFNTDHQQQLLLQASAMMAENRFALIVVDSATALYRTDYSGRNELAARQMHLGKFLRSLHNLAEEYGVAVVVTNQVSTTRLSLRKGRGEQRIIKVYDAEAIFGIYDDGVGDASLVPTLFSTASGKPVTVRRESLQ

B-factor: mean 74.53, std 11.6, range [50.65, 117.99]

Secondary structure (DSSP, 8-state):
---EE--S-HHHHHHTTTSEESSSEEEEEE-TTSSHHHHHHHHHHHTTS-GGGT--S-EEEEEESSS---HHHHHHHHHHTT--HHHHHHTEEEEE--SHHHHHHHHHHHHHHHHHS-EEEEEEE-STTSS-B-TTSSSBPTTHHHHHHHHHHHHHHHHHHHT-EEEEEEE--PEEEEEEE-SSSEEEEEE---EEEEEEETTEEE--/-EEEEEEEETTS-EEEEEHHHH-